Protein AF-T1B6S5-F1 (afdb_monomer_lite)

pLDDT: mean 84.08, std 12.31, range [46.91, 97.19]

Radius of gyration: 23.69 Å; chains: 1; bounding box: 59×29×65 Å

Structure (mmCIF, N/CA/C/O backbone):
data_AF-T1B6S5-F1
#
_entry.id   AF-T1B6S5-F1
#
loop_
_atom_site.group_PDB
_atom_site.id
_atom_site.type_symbol
_atom_site.label_atom_id
_atom_site.label_alt_id
_atom_site.label_comp_id
_atom_site.label_asym_id
_atom_site.label_entity_id
_atom_site.label_seq_id
_atom_site.pdbx_PDB_ins_code
_atom_site.Cartn_x
_atom_site.Cartn_y
_atom_site.Cartn_z
_atom_site.occupancy
_atom_site.B_iso_or_equiv
_atom_site.auth_seq_id
_atom_site.auth_comp_id
_atom_site.auth_asym_id
_atom_site.auth_atom_id
_atom_site.pdbx_PDB_model_num
ATOM 1 N N . ASN A 1 1 ? 8.139 -6.412 -7.411 1.00 84.44 1 ASN A N 1
ATOM 2 C CA . ASN A 1 1 ? 6.825 -6.645 -6.770 1.00 84.44 1 ASN A CA 1
ATOM 3 C C . ASN A 1 1 ? 5.761 -6.895 -7.820 1.00 84.44 1 ASN A C 1
ATOM 5 O O . ASN A 1 1 ? 5.939 -6.428 -8.938 1.00 84.44 1 ASN A O 1
ATOM 9 N N . LEU A 1 2 ? 4.711 -7.651 -7.490 1.00 91.62 2 LEU A N 1
ATOM 10 C CA . LEU A 1 2 ? 3.632 -8.044 -8.405 1.00 91.62 2 LEU A CA 1
ATOM 11 C C . LEU A 1 2 ? 2.275 -7.766 -7.756 1.00 91.62 2 LEU A C 1
ATOM 13 O O . LEU A 1 2 ? 2.082 -8.160 -6.611 1.00 91.62 2 LEU A O 1
ATOM 17 N N . VAL A 1 3 ? 1.348 -7.154 -8.488 1.00 95.19 3 VAL A N 1
ATOM 18 C CA . VAL A 1 3 ? -0.031 -6.916 -8.035 1.00 95.19 3 VAL A CA 1
ATOM 19 C C . VAL A 1 3 ? -1.002 -7.081 -9.197 1.00 95.19 3 VAL A C 1
ATOM 21 O O . VAL A 1 3 ? -0.639 -6.836 -10.344 1.00 95.19 3 VAL A O 1
ATOM 24 N N . TYR A 1 4 ? -2.230 -7.508 -8.918 1.00 95.94 4 TYR A N 1
ATOM 25 C CA . TYR A 1 4 ? -3.293 -7.560 -9.915 1.00 95.94 4 TYR A CA 1
ATOM 26 C C . TYR A 1 4 ? -4.144 -6.287 -9.853 1.00 95.94 4 TYR A C 1
ATOM 28 O O . TYR A 1 4 ? -4.809 -6.042 -8.847 1.00 95.94 4 TYR A O 1
ATOM 36 N N . ASP A 1 5 ? -4.138 -5.496 -10.927 1.00 95.06 5 ASP A N 1
ATOM 37 C CA . ASP A 1 5 ? -5.064 -4.377 -11.089 1.00 95.06 5 ASP A CA 1
ATOM 38 C C . ASP A 1 5 ? -6.421 -4.935 -11.522 1.00 95.06 5 ASP A C 1
ATOM 40 O O . ASP A 1 5 ? -6.630 -5.328 -12.673 1.00 95.06 5 ASP A O 1
ATOM 44 N N . THR A 1 6 ? -7.348 -5.017 -10.572 1.00 92.06 6 THR A N 1
ATOM 45 C CA . THR A 1 6 ? -8.664 -5.621 -10.821 1.00 92.06 6 THR A CA 1
ATOM 46 C C . THR A 1 6 ? -9.553 -4.788 -11.748 1.00 92.06 6 THR A C 1
ATOM 48 O O . THR A 1 6 ? -10.488 -5.341 -12.328 1.00 92.06 6 THR A O 1
ATOM 51 N N . TYR A 1 7 ? -9.293 -3.485 -11.896 1.00 94.31 7 TYR A N 1
ATOM 52 C CA . TYR A 1 7 ? -10.096 -2.607 -12.748 1.00 94.31 7 TYR A CA 1
ATOM 53 C C . TYR A 1 7 ? -9.631 -2.654 -14.198 1.00 94.31 7 TYR A C 1
ATOM 55 O O . TYR A 1 7 ? -10.465 -2.765 -15.096 1.00 94.31 7 TYR A O 1
ATOM 63 N N . ASP A 1 8 ? -8.318 -2.613 -14.419 1.00 94.31 8 ASP A N 1
ATOM 64 C CA . ASP A 1 8 ? -7.753 -2.660 -15.766 1.00 94.31 8 ASP A CA 1
ATOM 65 C C . ASP A 1 8 ? -7.543 -4.102 -16.276 1.00 94.31 8 ASP A C 1
ATOM 67 O O . ASP A 1 8 ? -7.450 -4.337 -17.483 1.00 94.31 8 ASP A O 1
ATOM 71 N N . GLY A 1 9 ? -7.522 -5.091 -15.377 1.00 94.19 9 GLY A N 1
ATOM 72 C CA . GLY A 1 9 ? -7.529 -6.513 -15.721 1.00 94.19 9 GLY A CA 1
ATOM 73 C C . GLY A 1 9 ? -6.162 -7.106 -16.065 1.00 94.19 9 GLY A C 1
ATOM 74 O O . GLY A 1 9 ? -6.108 -8.134 -16.743 1.00 94.19 9 GLY A O 1
ATOM 75 N N . TYR A 1 10 ? -5.068 -6.514 -15.585 1.00 95.88 10 TYR A N 1
ATOM 76 C CA . TYR A 1 10 ? -3.703 -7.002 -15.802 1.00 95.88 10 TYR A CA 1
ATOM 77 C C . TYR A 1 10 ? -2.927 -7.175 -14.494 1.00 95.88 10 TYR A C 1
ATOM 79 O O . TYR A 1 10 ? -3.274 -6.623 -13.451 1.00 95.88 10 TYR A O 1
ATOM 87 N N . ILE A 1 11 ? -1.839 -7.946 -14.548 1.00 96.44 11 ILE A N 1
ATOM 88 C CA . ILE A 1 11 ? -0.864 -7.997 -13.453 1.00 96.44 11 ILE A CA 1
ATOM 89 C C . ILE A 1 11 ? 0.220 -6.961 -13.736 1.00 96.44 11 ILE A C 1
ATOM 91 O O . ILE A 1 11 ? 0.855 -6.999 -14.790 1.00 96.44 11 ILE A O 1
ATOM 95 N N . LEU A 1 12 ? 0.450 -6.058 -12.791 1.00 95.94 12 LEU A N 1
ATOM 96 C CA . LEU A 1 12 ? 1.546 -5.106 -12.833 1.00 95.94 12 LEU A CA 1
ATOM 97 C C . LEU A 1 12 ? 2.755 -5.689 -12.102 1.00 95.94 12 LEU A C 1
ATOM 99 O O . LEU A 1 12 ? 2.651 -6.150 -10.964 1.00 95.94 12 LEU A O 1
ATOM 103 N N . LEU A 1 13 ? 3.913 -5.640 -12.750 1.00 93.75 13 LEU A N 1
ATOM 104 C CA . LEU A 1 13 ? 5.210 -5.877 -12.138 1.00 93.75 13 LEU A CA 1
ATOM 105 C C . LEU A 1 13 ? 5.997 -4.576 -12.141 1.00 93.75 13 LEU A C 1
ATOM 107 O O . LEU A 1 13 ? 6.179 -3.956 -13.188 1.00 93.75 13 LEU A O 1
ATOM 111 N N . PHE A 1 14 ? 6.530 -4.215 -10.982 1.00 91.44 14 PHE A N 1
ATOM 112 C CA . PHE A 1 14 ? 7.512 -3.149 -10.875 1.00 91.44 14 PHE A CA 1
ATOM 113 C C . PHE A 1 14 ? 8.841 -3.682 -10.347 1.00 91.44 14 PHE A C 1
ATOM 115 O O . PHE A 1 14 ? 8.889 -4.513 -9.426 1.00 91.44 14 PHE A O 1
ATOM 122 N N . GLY A 1 15 ? 9.919 -3.192 -10.950 1.00 86.44 15 GLY A N 1
ATOM 123 C CA . GLY A 1 15 ? 11.281 -3.495 -10.562 1.00 86.44 15 GLY A CA 1
ATOM 124 C C . GLY A 1 15 ? 11.808 -4.801 -11.152 1.00 86.44 15 GLY A C 1
ATOM 125 O O . GLY A 1 15 ? 11.462 -5.221 -12.256 1.00 86.44 15 GLY A O 1
ATOM 126 N N . GLY A 1 16 ? 12.674 -5.457 -10.384 1.00 78.38 16 GLY A N 1
ATOM 127 C CA . GLY A 1 16 ? 13.324 -6.704 -10.769 1.00 78.38 16 GLY A CA 1
ATOM 128 C C . GLY A 1 16 ? 14.833 -6.560 -10.918 1.00 78.38 16 GLY A C 1
ATOM 129 O O . GLY A 1 16 ? 15.398 -5.463 -10.944 1.00 78.38 16 GLY A O 1
ATOM 130 N N . ARG A 1 17 ? 15.502 -7.711 -10.974 1.00 73.94 17 ARG A N 1
ATOM 131 C CA . ARG A 1 17 ? 16.957 -7.797 -10.996 1.00 73.94 17 ARG A CA 1
ATOM 132 C C . ARG A 1 17 ? 17.418 -8.885 -11.953 1.00 73.94 17 ARG A C 1
ATOM 134 O O . ARG A 1 17 ? 16.976 -10.026 -11.873 1.00 73.94 17 ARG A O 1
ATOM 141 N N . THR A 1 18 ? 18.347 -8.523 -12.827 1.00 72.12 18 THR A N 1
ATOM 142 C CA . THR A 1 18 ? 19.181 -9.472 -13.577 1.00 72.12 18 THR A CA 1
ATOM 143 C C . THR A 1 18 ? 20.523 -9.659 -12.851 1.00 72.12 18 THR A C 1
ATOM 145 O O . THR A 1 18 ? 20.687 -9.202 -11.722 1.00 72.12 18 THR A O 1
ATOM 148 N N . ASN A 1 19 ? 21.534 -10.283 -13.468 1.00 73.81 19 ASN A N 1
ATOM 149 C CA . ASN A 1 19 ? 22.909 -10.356 -12.927 1.00 73.81 19 ASN A CA 1
ATOM 150 C C . ASN A 1 19 ? 23.633 -8.980 -12.861 1.00 73.81 19 ASN A C 1
ATOM 152 O O . ASN A 1 19 ? 24.824 -8.883 -13.136 1.00 73.81 19 ASN A O 1
ATOM 156 N N . GLY A 1 20 ? 22.920 -7.902 -12.535 1.00 72.75 20 GLY A N 1
ATOM 157 C CA . GLY A 1 20 ? 23.38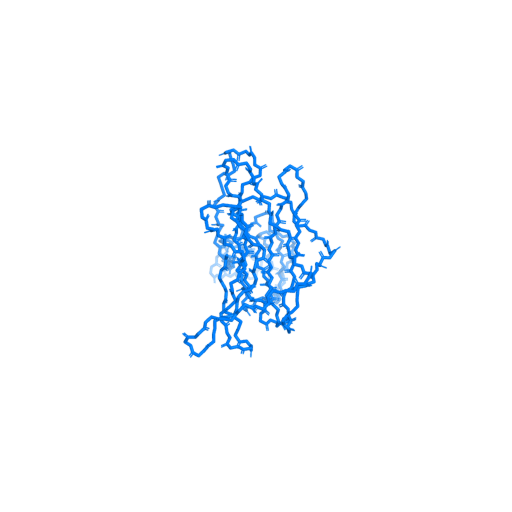0 -6.520 -12.536 1.00 72.75 20 GLY A CA 1
ATOM 158 C C . GLY A 1 20 ? 22.536 -5.637 -11.604 1.00 72.75 20 GLY A C 1
ATOM 159 O O . GLY A 1 20 ? 22.002 -6.149 -10.611 1.00 72.75 20 GLY A O 1
ATOM 160 N N . PRO A 1 21 ? 22.452 -4.319 -11.875 1.00 75.50 21 PRO A N 1
ATOM 161 C CA . PRO A 1 21 ? 21.678 -3.393 -11.057 1.00 75.50 21 PRO A CA 1
ATOM 162 C C . PRO A 1 21 ? 20.182 -3.708 -11.131 1.00 75.50 21 PRO A C 1
ATOM 164 O O . PRO A 1 21 ? 19.711 -4.349 -12.074 1.00 75.50 21 PRO A O 1
ATOM 167 N N . TYR A 1 22 ? 19.437 -3.238 -10.134 1.00 76.88 22 TYR A N 1
ATOM 168 C CA . TYR A 1 22 ? 17.984 -3.263 -10.201 1.00 76.88 22 TYR A CA 1
ATOM 169 C C . TYR A 1 22 ? 17.485 -2.352 -11.319 1.00 76.88 22 TYR A C 1
ATOM 171 O O . TYR A 1 22 ? 18.076 -1.308 -11.602 1.00 76.88 22 TYR A O 1
ATOM 179 N N . LEU A 1 23 ? 16.404 -2.780 -11.961 1.00 83.38 23 LEU A N 1
ATOM 180 C CA . LEU A 1 23 ? 15.871 -2.135 -13.151 1.00 83.38 23 LEU A CA 1
ATOM 181 C C . LEU A 1 23 ? 14.539 -1.470 -12.805 1.00 83.38 23 LEU A C 1
ATOM 183 O O . LEU A 1 23 ? 13.636 -2.196 -12.394 1.00 83.38 23 LEU A O 1
ATOM 187 N N . PRO A 1 24 ? 14.379 -0.144 -12.984 1.00 87.62 24 PRO A N 1
ATOM 188 C CA . PRO A 1 24 ? 13.130 0.583 -12.729 1.00 87.62 24 PRO A CA 1
ATOM 189 C C . PRO A 1 24 ? 12.117 0.337 -13.851 1.00 87.62 24 PRO A C 1
ATOM 191 O O . PRO A 1 24 ? 11.572 1.264 -14.443 1.00 87.62 24 PRO A O 1
ATOM 194 N N . TYR A 1 25 ? 11.930 -0.930 -14.219 1.00 91.12 25 TYR A N 1
ATOM 195 C CA . TYR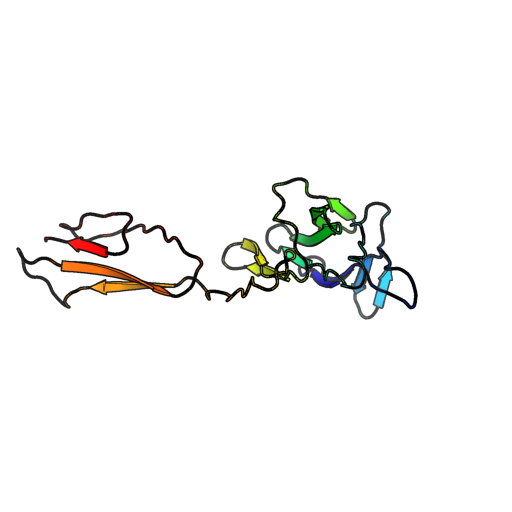 A 1 25 ? 11.026 -1.310 -15.284 1.00 91.12 25 TYR A CA 1
ATOM 196 C C . TYR A 1 25 ? 9.650 -1.619 -14.733 1.00 91.12 25 TYR A C 1
ATOM 198 O O . TYR A 1 25 ? 9.497 -2.307 -13.725 1.00 91.12 25 TYR A O 1
ATOM 206 N N . THR A 1 26 ? 8.656 -1.120 -15.455 1.00 94.00 26 THR A N 1
ATOM 207 C CA . THR A 1 26 ? 7.257 -1.456 -15.240 1.00 94.00 26 THR A CA 1
ATOM 208 C C . THR A 1 26 ? 6.828 -2.390 -16.354 1.00 94.00 26 THR A C 1
ATOM 210 O O . THR A 1 26 ? 7.030 -2.096 -17.536 1.00 94.00 26 THR A O 1
ATOM 213 N N . TRP A 1 27 ? 6.264 -3.528 -15.978 1.00 94.88 27 TRP A N 1
ATOM 214 C CA . TRP A 1 27 ? 5.768 -4.522 -16.908 1.00 94.88 27 TRP A CA 1
ATOM 215 C C . TRP A 1 27 ? 4.304 -4.821 -16.628 1.00 94.88 27 TRP A C 1
ATOM 217 O O . TRP A 1 27 ? 3.904 -4.989 -15.481 1.00 94.88 27 TRP A O 1
ATOM 227 N N . GLU A 1 28 ? 3.532 -4.941 -17.694 1.00 96.06 28 GLU A N 1
ATOM 228 C CA . GLU A 1 28 ? 2.157 -5.415 -17.670 1.00 96.06 28 GLU A CA 1
ATOM 229 C C . GLU A 1 28 ? 2.127 -6.859 -18.165 1.00 96.06 28 GLU A C 1
ATOM 231 O O . GLU A 1 28 ? 2.683 -7.163 -19.223 1.00 96.06 28 GLU A O 1
ATOM 236 N N . TYR A 1 29 ? 1.474 -7.750 -17.425 1.00 97.19 29 TYR A N 1
ATOM 237 C CA . TYR A 1 29 ? 1.108 -9.068 -17.922 1.00 97.19 29 TYR A CA 1
ATOM 238 C C . TYR A 1 29 ? -0.375 -9.124 -18.234 1.00 97.19 29 TYR A C 1
ATOM 240 O O . TYR A 1 29 ? -1.220 -9.006 -17.342 1.00 97.19 29 TYR A O 1
ATOM 248 N N . ASN A 1 30 ? -0.671 -9.368 -19.503 1.00 95.19 30 ASN A N 1
ATOM 249 C CA . ASN A 1 30 ? -2.026 -9.429 -20.011 1.00 95.19 30 ASN A CA 1
ATOM 250 C C . ASN A 1 30 ? -2.123 -10.490 -21.112 1.00 95.19 30 ASN A C 1
ATOM 252 O O . ASN A 1 30 ? -1.220 -10.643 -21.937 1.00 95.19 30 ASN A O 1
ATOM 256 N N . ALA A 1 31 ? -3.211 -11.261 -21.092 1.00 94.06 31 ALA A N 1
ATOM 257 C CA . ALA A 1 31 ? -3.530 -12.282 -22.090 1.00 94.06 31 ALA A CA 1
ATOM 258 C C . ALA A 1 31 ? -2.392 -13.281 -22.403 1.00 94.06 31 ALA A C 1
ATOM 260 O O . ALA A 1 31 ? -2.271 -13.757 -23.531 1.00 94.06 31 ALA A O 1
ATOM 261 N N . GLY A 1 32 ? -1.557 -13.623 -21.416 1.00 94.56 32 GLY A N 1
ATOM 262 C CA . GLY A 1 32 ? -0.463 -14.583 -21.595 1.00 94.56 32 GLY A CA 1
ATOM 263 C C . GLY A 1 32 ? 0.904 -13.969 -21.909 1.00 94.56 32 GLY A C 1
ATOM 264 O O . GLY A 1 32 ? 1.889 -14.707 -21.957 1.00 94.56 32 GLY A O 1
ATOM 265 N N . TYR A 1 33 ? 0.990 -12.650 -22.090 1.00 97.00 33 TYR A N 1
ATOM 266 C CA . TYR A 1 33 ? 2.195 -11.962 -22.553 1.00 97.00 33 TYR A CA 1
ATOM 267 C C . TYR A 1 33 ? 2.628 -10.851 -21.599 1.00 97.00 33 TYR A C 1
ATOM 269 O O . TYR A 1 33 ? 1.800 -10.217 -20.953 1.00 97.00 33 TYR A O 1
ATOM 277 N N . TRP A 1 34 ? 3.940 -10.612 -21.543 1.00 96.06 34 TRP A N 1
ATOM 278 C CA . TRP A 1 34 ? 4.545 -9.495 -20.819 1.00 96.06 34 TRP A CA 1
ATOM 279 C C . TRP A 1 34 ? 4.847 -8.337 -21.772 1.00 96.06 34 TRP A C 1
ATOM 281 O O . TRP A 1 34 ? 5.510 -8.529 -22.794 1.00 96.06 34 TRP A O 1
ATOM 291 N N . TYR A 1 35 ? 4.428 -7.134 -21.396 1.00 95.25 35 TYR A N 1
ATOM 292 C CA . TYR A 1 35 ? 4.661 -5.887 -22.115 1.00 95.25 35 TYR A CA 1
ATOM 293 C C . TYR A 1 35 ? 5.452 -4.929 -21.230 1.00 95.25 35 TYR A C 1
ATOM 295 O O . TYR A 1 35 ? 5.077 -4.685 -20.087 1.00 95.25 35 TYR A O 1
ATOM 303 N N . ASN A 1 36 ? 6.556 -4.382 -21.740 1.00 94.00 36 ASN A N 1
ATOM 304 C CA . ASN A 1 36 ? 7.285 -3.338 -21.028 1.00 94.00 36 ASN A CA 1
ATOM 305 C C . ASN A 1 36 ? 6.581 -2.000 -21.264 1.00 94.00 36 ASN A C 1
ATOM 307 O O . ASN A 1 36 ? 6.508 -1.538 -22.403 1.00 94.00 36 ASN A O 1
ATOM 311 N N . ILE A 1 37 ? 6.093 -1.396 -20.188 1.00 94.81 37 ILE A N 1
ATOM 312 C CA . ILE A 1 37 ? 5.342 -0.137 -20.196 1.00 94.81 37 ILE A CA 1
ATOM 313 C C . ILE A 1 37 ? 6.053 0.949 -19.380 1.00 94.81 37 ILE A C 1
ATOM 315 O O . ILE A 1 37 ? 5.430 1.861 -18.848 1.00 94.81 37 ILE A O 1
ATOM 319 N N . SER A 1 38 ? 7.375 0.837 -19.243 1.00 93.06 38 SER A N 1
ATOM 320 C CA . SER A 1 38 ? 8.174 1.776 -18.455 1.00 93.06 38 SER A CA 1
ATOM 321 C C . SER A 1 38 ? 8.048 3.206 -18.991 1.00 93.06 38 SER A C 1
ATOM 323 O O . SER A 1 38 ? 8.255 3.454 -20.180 1.00 93.06 38 SER A O 1
ATOM 325 N N . SER A 1 39 ? 7.776 4.155 -18.097 1.00 88.06 39 SER A N 1
ATOM 326 C CA . SER A 1 39 ? 7.763 5.593 -18.376 1.00 88.06 39 SER A CA 1
ATOM 327 C C . SER A 1 39 ? 9.028 6.288 -17.862 1.00 88.06 39 SER A C 1
ATOM 329 O O . SER A 1 39 ? 9.777 5.742 -17.056 1.00 88.06 39 SER A O 1
ATOM 331 N N . SER A 1 40 ? 9.270 7.528 -18.307 1.00 85.38 40 SER A N 1
ATOM 332 C CA . SER A 1 40 ? 10.372 8.356 -17.784 1.00 85.38 40 SER A CA 1
ATOM 333 C C . SER A 1 40 ? 10.174 8.753 -16.319 1.00 85.38 40 SER A C 1
ATOM 335 O O . SER A 1 40 ? 11.145 8.971 -15.602 1.00 85.38 40 SER A O 1
ATOM 337 N N . THR A 1 41 ? 8.918 8.861 -15.888 1.00 89.94 41 THR A N 1
ATOM 338 C CA . THR A 1 41 ? 8.541 9.046 -14.487 1.00 89.94 41 THR A CA 1
ATOM 339 C C . THR A 1 41 ? 8.357 7.666 -13.881 1.00 89.94 41 THR A C 1
ATOM 341 O O . THR A 1 41 ? 7.495 6.917 -14.332 1.00 89.94 41 THR A O 1
ATOM 344 N N . THR A 1 42 ? 9.185 7.304 -12.913 1.00 89.56 42 THR A N 1
ATOM 345 C CA . THR A 1 42 ? 9.181 5.980 -12.287 1.00 89.56 42 THR A CA 1
ATOM 346 C C . THR A 1 42 ? 9.559 6.127 -10.821 1.00 89.56 42 THR A C 1
ATOM 348 O O . THR A 1 42 ? 10.373 7.008 -10.514 1.00 89.56 42 THR A O 1
ATOM 351 N N . PRO A 1 43 ? 9.045 5.255 -9.935 1.00 88.56 43 PRO A N 1
ATOM 352 C CA . PRO A 1 43 ? 9.592 5.128 -8.609 1.00 88.56 43 PRO A CA 1
ATOM 353 C C . PRO A 1 43 ? 11.097 4.869 -8.711 1.00 88.56 43 PRO A C 1
ATOM 355 O O . PRO A 1 43 ? 11.554 4.140 -9.607 1.00 88.56 43 PRO A O 1
ATOM 358 N N . PRO A 1 44 ? 11.893 5.500 -7.850 1.00 82.25 44 PRO A N 1
ATOM 359 C CA . PRO A 1 44 ? 13.302 5.183 -7.745 1.00 82.25 44 PRO A CA 1
ATOM 360 C C . PRO A 1 44 ? 13.471 3.742 -7.253 1.00 82.25 44 PRO A C 1
ATOM 362 O O . PRO A 1 44 ? 12.678 3.265 -6.449 1.00 82.25 44 PRO A O 1
ATOM 365 N N . ILE A 1 45 ? 14.524 3.057 -7.711 1.00 75.44 45 ILE A N 1
ATOM 366 C CA . ILE A 1 45 ? 14.936 1.801 -7.080 1.00 75.44 45 ILE A CA 1
ATOM 367 C C . ILE A 1 45 ? 16.170 2.043 -6.239 1.00 75.44 45 ILE A C 1
ATOM 369 O O . ILE A 1 45 ? 17.221 2.454 -6.747 1.00 75.44 45 ILE A O 1
ATOM 373 N N . TYR A 1 46 ? 16.051 1.725 -4.956 1.00 70.88 46 TYR A N 1
ATOM 374 C CA . TYR A 1 46 ? 17.131 1.877 -4.005 1.00 70.88 46 TYR A CA 1
ATOM 375 C C . TYR A 1 46 ? 17.752 0.531 -3.641 1.00 70.88 46 TYR A C 1
ATOM 377 O O . TYR A 1 46 ? 17.095 -0.445 -3.297 1.00 70.88 46 TYR A O 1
ATOM 385 N N . ASN A 1 47 ? 19.082 0.491 -3.699 1.00 58.88 47 ASN A N 1
ATOM 386 C CA . ASN A 1 47 ? 19.855 -0.572 -3.078 1.00 58.88 47 ASN A CA 1
ATOM 387 C C . ASN A 1 47 ? 20.056 -0.209 -1.610 1.00 58.88 47 ASN A C 1
ATOM 389 O O . ASN A 1 47 ? 20.881 0.654 -1.307 1.00 58.88 47 ASN A O 1
ATOM 393 N N . CYS A 1 48 ? 19.386 -0.897 -0.692 1.00 53.34 48 CYS A N 1
ATOM 394 C CA . CYS A 1 48 ? 19.659 -0.777 0.741 1.00 53.34 48 CYS A CA 1
ATOM 395 C C . CYS A 1 48 ? 20.956 -1.508 1.165 1.00 53.34 48 CYS A C 1
ATOM 397 O O . CYS A 1 48 ? 21.022 -2.217 2.170 1.00 53.34 48 CYS A O 1
ATOM 399 N N . GLY A 1 49 ? 22.027 -1.357 0.378 1.00 55.34 49 GLY A N 1
ATOM 400 C CA . GLY A 1 49 ? 23.288 -2.070 0.578 1.00 55.34 49 GLY A CA 1
ATOM 401 C C . GLY A 1 49 ? 23.150 -3.587 0.383 1.00 55.34 49 GLY A C 1
ATOM 402 O O . GLY A 1 49 ? 22.615 -4.043 -0.624 1.00 55.34 49 GLY A O 1
ATOM 403 N N . SER A 1 50 ? 23.673 -4.379 1.331 1.00 50.28 50 SER A N 1
ATOM 404 C CA . SER A 1 50 ? 23.593 -5.856 1.322 1.00 50.28 50 SER A CA 1
ATOM 405 C C . SER A 1 50 ? 22.211 -6.397 1.711 1.00 50.28 50 SER A C 1
ATOM 407 O O . SER A 1 50 ? 21.985 -7.606 1.628 1.00 50.28 50 SER A O 1
ATOM 409 N N . ILE A 1 51 ? 21.310 -5.530 2.169 1.00 50.84 51 ILE A N 1
ATOM 410 C CA . ILE A 1 51 ? 19.938 -5.872 2.520 1.00 50.84 51 ILE A CA 1
ATOM 411 C C . ILE A 1 51 ? 19.062 -5.298 1.412 1.00 50.84 51 ILE A C 1
ATOM 413 O O . ILE A 1 51 ? 19.204 -4.146 1.024 1.00 50.84 51 ILE A O 1
ATOM 417 N N . ILE A 1 52 ? 18.198 -6.123 0.839 1.00 55.22 52 ILE A N 1
ATOM 418 C CA . ILE A 1 52 ? 17.218 -5.666 -0.142 1.00 55.22 52 ILE A CA 1
ATOM 419 C C . ILE A 1 52 ? 16.053 -5.134 0.681 1.00 55.22 52 ILE A C 1
ATOM 421 O O . ILE A 1 52 ? 15.420 -5.930 1.369 1.00 55.22 52 ILE A O 1
ATOM 425 N N . CYS A 1 53 ? 15.782 -3.830 0.652 1.00 63.44 53 CYS A N 1
ATOM 426 C CA . CYS A 1 53 ? 14.484 -3.348 1.106 1.00 63.44 53 CYS A CA 1
ATOM 427 C C . CYS A 1 53 ? 13.453 -3.929 0.143 1.00 63.44 53 CYS A C 1
ATOM 429 O O . CYS A 1 53 ? 13.463 -3.583 -1.035 1.00 63.44 53 CYS A O 1
ATOM 431 N N . GLN A 1 54 ? 12.673 -4.913 0.588 1.00 63.94 54 GLN A N 1
ATOM 432 C CA . GLN A 1 54 ? 11.541 -5.357 -0.212 1.00 63.94 54 GLN A CA 1
ATOM 433 C C . GLN A 1 54 ? 10.441 -4.330 -0.046 1.00 63.94 54 GLN A C 1
ATOM 435 O O . GLN A 1 54 ? 10.011 -4.083 1.075 1.00 63.94 54 GLN A O 1
ATOM 440 N N . GLU A 1 55 ? 10.070 -3.752 -1.175 1.00 78.88 55 GLU A N 1
ATOM 441 C CA . GLU A 1 55 ? 9.080 -2.694 -1.302 1.00 78.88 55 GLU A CA 1
ATOM 442 C C . GLU A 1 55 ? 7.667 -3.288 -1.342 1.00 78.88 55 GLU A C 1
ATOM 444 O O . GLU A 1 55 ? 7.446 -4.325 -1.978 1.00 78.88 55 GLU A O 1
ATOM 449 N N . GLY A 1 56 ? 6.706 -2.657 -0.675 1.00 85.69 56 GLY A N 1
ATOM 450 C CA . GLY A 1 56 ? 5.303 -3.072 -0.713 1.00 85.69 56 GLY A CA 1
ATOM 451 C C . GLY A 1 56 ? 4.586 -2.588 -1.978 1.00 85.69 56 GLY A C 1
ATOM 452 O O . GLY A 1 56 ? 4.771 -1.452 -2.404 1.00 85.69 56 GLY A O 1
ATOM 453 N N . MET A 1 57 ? 3.732 -3.426 -2.578 1.00 91.69 57 MET A N 1
ATOM 454 C CA . MET A 1 57 ? 2.826 -3.004 -3.657 1.00 91.69 57 MET A CA 1
ATOM 455 C C . MET A 1 57 ? 1.457 -3.661 -3.496 1.00 91.69 57 MET A C 1
ATOM 457 O O . MET A 1 57 ? 1.403 -4.882 -3.359 1.00 91.69 57 MET A O 1
ATOM 461 N N . ASP A 1 58 ? 0.378 -2.880 -3.558 1.00 94.94 58 ASP A N 1
ATOM 462 C CA . ASP A 1 58 ? -0.986 -3.417 -3.591 1.00 94.94 58 ASP A CA 1
ATOM 463 C C . ASP A 1 58 ? -1.974 -2.503 -4.341 1.00 94.94 58 ASP A C 1
ATOM 465 O O . ASP A 1 58 ? -1.660 -1.360 -4.670 1.00 94.94 58 ASP A O 1
ATOM 469 N N . TYR A 1 59 ? -3.159 -3.021 -4.664 1.00 96.25 59 TYR A N 1
ATOM 470 C CA . TYR A 1 59 ? -4.177 -2.333 -5.450 1.00 96.25 59 TYR A CA 1
ATOM 471 C C . TYR A 1 59 ? -5.255 -1.701 -4.563 1.00 96.25 59 TYR A C 1
ATOM 473 O O . TYR A 1 59 ? -6.025 -2.402 -3.908 1.00 96.25 59 TYR A O 1
ATOM 481 N N . ASP A 1 60 ? -5.368 -0.374 -4.601 1.00 95.44 60 ASP A N 1
ATOM 482 C CA . ASP A 1 60 ? -6.475 0.352 -3.986 1.00 95.44 60 ASP A CA 1
ATOM 483 C C . ASP A 1 60 ? -7.703 0.316 -4.907 1.00 95.44 60 ASP A C 1
ATOM 485 O O . ASP A 1 60 ? -7.797 1.044 -5.903 1.00 95.44 60 ASP A O 1
ATOM 489 N N . ALA A 1 61 ? -8.682 -0.522 -4.557 1.00 91.94 61 ALA A N 1
ATOM 490 C CA . ALA A 1 61 ? -9.899 -0.673 -5.351 1.00 91.94 61 ALA A CA 1
ATOM 491 C C . ALA A 1 61 ? -10.875 0.508 -5.238 1.00 91.94 61 ALA A C 1
ATOM 493 O O . ALA A 1 61 ? -11.731 0.677 -6.113 1.00 91.94 61 ALA A O 1
ATOM 494 N N . LYS A 1 62 ? -10.759 1.339 -4.197 1.00 90.19 62 LYS A N 1
ATOM 495 C CA . LYS A 1 62 ? -11.601 2.529 -4.025 1.00 90.19 62 LYS A CA 1
ATOM 496 C C . LYS A 1 62 ? -11.168 3.609 -5.006 1.00 90.19 62 LYS A C 1
ATOM 498 O O . LYS A 1 62 ? -12.001 4.141 -5.742 1.00 90.19 62 LYS A O 1
ATOM 503 N N . ASP A 1 63 ? -9.867 3.882 -5.044 1.00 89.44 63 ASP A N 1
ATOM 504 C CA . ASP A 1 63 ? -9.297 4.954 -5.863 1.00 89.44 63 ASP A CA 1
ATOM 505 C C . ASP A 1 63 ? -8.829 4.475 -7.248 1.00 89.44 63 ASP A C 1
ATOM 507 O O . ASP A 1 63 ? -8.525 5.289 -8.134 1.00 89.44 63 ASP A O 1
ATOM 511 N N . LYS A 1 64 ? -8.885 3.157 -7.482 1.00 94.62 64 LYS A N 1
ATOM 512 C CA . LYS A 1 64 ? -8.517 2.472 -8.728 1.00 94.62 64 LYS A CA 1
ATOM 513 C C . LYS A 1 64 ? -7.097 2.818 -9.137 1.00 94.62 64 LYS A C 1
ATOM 515 O O . LYS A 1 64 ? -6.868 3.464 -10.165 1.00 94.62 64 LYS A O 1
ATOM 520 N N . VAL A 1 65 ? -6.176 2.491 -8.247 1.00 95.38 65 VAL A N 1
ATOM 521 C CA . VAL A 1 65 ? -4.771 2.857 -8.353 1.00 95.38 65 VAL A CA 1
ATOM 522 C C . VAL A 1 65 ? -3.930 1.791 -7.671 1.00 95.38 65 VAL A C 1
ATOM 524 O O . VAL A 1 65 ? -4.305 1.273 -6.624 1.00 95.38 65 VAL A O 1
ATOM 527 N N . VAL A 1 66 ? -2.788 1.457 -8.257 1.00 95.81 66 VAL A N 1
ATOM 528 C CA . VAL A 1 66 ? -1.785 0.655 -7.557 1.00 95.81 66 VAL A CA 1
ATOM 529 C C . VAL A 1 66 ? -0.963 1.581 -6.671 1.00 95.81 66 VAL A C 1
ATOM 531 O O . VAL A 1 66 ? -0.440 2.590 -7.144 1.00 95.81 66 VAL A O 1
ATOM 534 N N . VAL A 1 67 ? -0.840 1.220 -5.401 1.00 93.69 67 VAL A N 1
ATOM 535 C CA . VAL A 1 67 ? 0.001 1.893 -4.414 1.00 93.69 67 VAL A CA 1
ATOM 536 C C . VAL A 1 67 ? 1.306 1.117 -4.284 1.00 93.69 67 VAL A C 1
ATOM 538 O O . VAL A 1 67 ? 1.307 -0.109 -4.172 1.00 93.69 67 VAL A O 1
ATOM 541 N N . TYR A 1 68 ? 2.417 1.840 -4.314 1.00 91.44 68 TYR A N 1
ATOM 542 C CA . TYR A 1 68 ? 3.766 1.321 -4.172 1.00 91.44 68 TYR A CA 1
ATOM 543 C C . TYR A 1 68 ? 4.518 2.150 -3.140 1.00 91.44 68 TYR A C 1
ATOM 545 O O . TYR A 1 68 ? 4.609 3.366 -3.288 1.00 91.44 68 TYR A O 1
ATOM 553 N N . GLU A 1 69 ? 5.071 1.503 -2.124 1.00 88.38 69 GLU A N 1
ATOM 554 C CA . GLU A 1 69 ? 5.913 2.163 -1.126 1.00 88.38 69 GLU A CA 1
ATOM 555 C C . GLU A 1 69 ? 7.380 1.859 -1.413 1.00 88.38 69 GLU A C 1
ATOM 557 O O . GLU A 1 69 ? 7.737 0.737 -1.775 1.00 88.38 69 GLU A O 1
ATOM 562 N N . THR A 1 70 ? 8.234 2.871 -1.296 1.00 82.88 70 THR A N 1
ATOM 563 C CA . THR A 1 70 ? 9.683 2.712 -1.411 1.00 82.88 70 THR A CA 1
ATOM 564 C C . THR A 1 70 ? 10.410 3.681 -0.503 1.00 82.88 70 THR A C 1
ATOM 566 O O . THR A 1 70 ? 10.018 4.834 -0.335 1.00 82.88 70 THR A O 1
ATOM 569 N N . ASN A 1 71 ? 11.553 3.249 0.015 1.00 76.75 71 ASN A N 1
ATOM 570 C CA . ASN A 1 71 ? 12.386 4.063 0.879 1.00 76.75 71 ASN A CA 1
ATOM 571 C C . ASN A 1 71 ? 13.778 4.271 0.289 1.00 76.75 71 ASN A C 1
ATOM 573 O O . ASN A 1 71 ? 14.342 3.439 -0.419 1.00 76.75 71 ASN A O 1
ATOM 577 N N . THR A 1 72 ? 14.379 5.397 0.656 1.00 64.81 72 THR A N 1
ATOM 578 C CA . THR A 1 72 ? 15.815 5.622 0.473 1.00 64.81 72 THR A CA 1
ATOM 579 C C . THR A 1 72 ? 16.598 4.995 1.625 1.00 64.81 72 THR A C 1
ATOM 581 O O . THR A 1 72 ? 16.220 5.143 2.787 1.00 64.81 72 THR A O 1
ATOM 584 N N . TYR A 1 73 ? 17.752 4.376 1.342 1.00 58.88 73 TYR A N 1
ATOM 585 C CA . TYR A 1 73 ? 18.656 3.907 2.400 1.00 58.88 73 TYR A CA 1
ATOM 586 C C . TYR A 1 73 ? 19.091 5.076 3.297 1.00 58.88 73 TYR A C 1
ATOM 588 O O . TYR A 1 73 ? 19.806 5.976 2.851 1.00 58.88 73 TYR A O 1
ATOM 596 N N . GLY A 1 74 ? 18.653 5.058 4.560 1.00 58.31 74 GLY A N 1
ATOM 597 C CA . GLY A 1 74 ? 18.896 6.139 5.520 1.00 58.31 74 GLY A CA 1
ATOM 598 C C . GLY A 1 74 ? 18.106 7.425 5.247 1.00 58.31 74 GLY A C 1
ATOM 599 O O . GLY A 1 74 ? 18.494 8.478 5.753 1.00 58.31 74 GLY A O 1
ATOM 600 N N . GLY A 1 75 ? 17.042 7.363 4.441 1.00 66.69 75 GLY A N 1
ATOM 601 C CA . GLY A 1 75 ? 16.230 8.522 4.074 1.00 66.69 75 GLY A CA 1
ATOM 602 C C . GLY A 1 75 ? 14.736 8.353 4.362 1.00 66.69 75 GLY A C 1
ATOM 603 O O . GLY A 1 75 ? 14.351 7.781 5.378 1.00 66.69 75 GLY A O 1
ATOM 604 N N . THR A 1 76 ? 13.898 8.955 3.519 1.00 75.31 76 THR A N 1
ATOM 605 C CA . THR A 1 76 ? 12.445 9.096 3.711 1.00 75.31 76 THR A CA 1
ATOM 606 C C . THR A 1 76 ? 11.681 8.033 2.920 1.00 75.31 76 THR A C 1
ATOM 608 O O . THR A 1 76 ? 12.100 7.686 1.811 1.00 75.31 76 THR A O 1
ATOM 611 N N . GLU A 1 77 ? 10.578 7.542 3.491 1.00 80.56 77 GLU A N 1
ATOM 612 C CA . GLU A 1 77 ? 9.576 6.727 2.789 1.00 80.56 77 GLU A CA 1
ATOM 613 C C . GLU A 1 77 ? 8.902 7.564 1.694 1.00 80.56 77 GLU A C 1
ATOM 615 O O . GLU A 1 77 ? 8.742 8.782 1.838 1.00 80.56 77 GLU A O 1
ATOM 620 N N . GLN A 1 78 ? 8.537 6.924 0.592 1.00 85.62 78 GLN A N 1
ATOM 621 C CA . GLN A 1 78 ? 7.865 7.535 -0.542 1.00 85.62 78 GLN A CA 1
ATOM 622 C C . GLN A 1 78 ? 6.738 6.638 -1.032 1.00 85.62 78 GLN A C 1
ATOM 624 O O . GLN A 1 78 ? 6.974 5.513 -1.467 1.00 85.62 78 GLN A O 1
ATOM 629 N N . THR A 1 79 ? 5.551 7.225 -1.113 1.00 88.94 79 THR A N 1
ATOM 630 C CA . THR A 1 79 ? 4.395 6.612 -1.753 1.00 88.94 79 THR A CA 1
ATOM 631 C C . THR A 1 79 ? 4.358 6.980 -3.234 1.00 88.94 79 THR A C 1
ATOM 633 O O . THR A 1 79 ? 4.457 8.149 -3.622 1.00 88.94 79 THR A O 1
ATOM 636 N N . TRP A 1 80 ? 4.182 5.978 -4.083 1.00 91.88 80 TRP A N 1
ATOM 637 C CA . TRP A 1 80 ? 4.003 6.119 -5.519 1.00 91.88 80 TRP A CA 1
ATOM 638 C C . TRP A 1 80 ? 2.699 5.469 -5.961 1.00 91.88 80 TRP A C 1
ATOM 640 O O . TRP A 1 80 ? 2.327 4.387 -5.518 1.00 91.88 80 TRP A O 1
ATOM 650 N N . LEU A 1 81 ? 2.020 6.142 -6.880 1.00 94.25 81 LEU A N 1
ATOM 651 C CA . LEU A 1 81 ? 0.724 5.760 -7.409 1.00 94.25 81 LEU A CA 1
ATOM 652 C C . LEU A 1 81 ? 0.856 5.432 -8.890 1.00 94.25 81 LEU A C 1
ATOM 654 O O . LEU A 1 81 ? 1.359 6.252 -9.662 1.00 94.25 81 LEU A O 1
ATOM 658 N N . PHE A 1 82 ? 0.376 4.263 -9.299 1.00 95.44 82 PHE A N 1
ATOM 659 C CA . PHE A 1 82 ? 0.310 3.879 -10.703 1.00 95.44 82 PHE A CA 1
ATOM 660 C C . PHE A 1 82 ? -1.130 3.810 -11.185 1.00 95.44 82 PHE A C 1
ATOM 662 O O . PHE A 1 82 ? -1.950 3.059 -10.654 1.00 95.44 82 PHE A O 1
ATOM 669 N N . LYS A 1 83 ? -1.428 4.609 -12.211 1.00 94.50 83 LYS A N 1
ATOM 670 C CA . LYS A 1 83 ? -2.753 4.688 -12.824 1.00 94.50 83 LYS A CA 1
ATOM 671 C C . LYS A 1 83 ? -2.629 5.024 -14.299 1.00 94.50 83 LYS A C 1
ATOM 673 O O . LYS A 1 83 ? -1.855 5.908 -14.671 1.00 94.50 83 LYS A O 1
ATOM 678 N N . SER A 1 84 ? -3.404 4.342 -15.141 1.00 91.69 84 SER A N 1
ATOM 679 C CA . SER A 1 84 ? -3.444 4.594 -16.588 1.00 91.69 84 SER A CA 1
ATOM 680 C C . SER A 1 84 ? -2.055 4.570 -17.246 1.00 91.69 84 SER A C 1
ATOM 682 O O . SER A 1 84 ? -1.718 5.447 -18.045 1.00 91.69 84 SER A O 1
ATOM 684 N N . GLY A 1 85 ? -1.212 3.604 -16.873 1.00 91.19 85 GLY A N 1
ATOM 685 C CA . GLY A 1 85 ? 0.125 3.451 -17.454 1.00 91.19 85 GLY A CA 1
ATOM 686 C C . GLY A 1 85 ? 1.183 4.437 -16.946 1.00 91.19 85 GLY A C 1
ATOM 687 O O . GLY A 1 85 ? 2.276 4.475 -17.502 1.00 91.19 85 GLY A O 1
ATOM 688 N N . THR A 1 86 ? 0.880 5.265 -15.940 1.00 93.25 86 THR A N 1
ATOM 689 C CA . THR A 1 86 ? 1.784 6.328 -15.471 1.00 93.25 86 THR A CA 1
ATOM 690 C C . THR A 1 86 ? 1.990 6.267 -13.963 1.00 93.25 86 THR A C 1
ATOM 692 O O . THR A 1 86 ? 1.029 6.171 -13.201 1.00 93.25 86 THR A O 1
ATOM 695 N N . TRP A 1 87 ? 3.248 6.394 -13.536 1.00 95.38 87 TRP A N 1
ATOM 696 C CA . TRP A 1 87 ? 3.614 6.592 -12.136 1.00 95.38 87 TRP A CA 1
ATOM 697 C C . TRP A 1 87 ? 3.572 8.067 -11.740 1.00 95.38 87 TRP A C 1
ATOM 699 O O . TRP A 1 87 ? 4.104 8.925 -12.447 1.00 95.38 87 TRP A O 1
ATOM 709 N N . THR A 1 88 ? 3.003 8.351 -10.572 1.00 94.75 88 THR A N 1
ATOM 710 C CA . THR A 1 88 ? 2.997 9.671 -9.933 1.00 94.75 88 THR A CA 1
ATOM 711 C C . THR A 1 88 ? 3.410 9.518 -8.475 1.00 94.75 88 THR A C 1
ATOM 713 O O . THR A 1 88 ? 2.903 8.635 -7.792 1.00 94.75 88 THR A O 1
ATOM 716 N N . GLN A 1 89 ? 4.319 10.359 -7.987 1.00 91.88 89 GLN A N 1
ATOM 717 C CA . GLN A 1 89 ? 4.667 10.372 -6.568 1.00 91.88 89 GLN A CA 1
ATOM 718 C C . GLN A 1 89 ? 3.560 11.073 -5.775 1.00 91.88 89 GLN A C 1
ATOM 720 O O . GLN A 1 89 ? 3.190 12.199 -6.116 1.00 91.88 89 GLN A O 1
ATOM 725 N N . ASP A 1 90 ? 3.063 10.432 -4.720 1.00 90.19 90 ASP A N 1
ATOM 726 C CA . ASP A 1 90 ? 2.200 11.092 -3.745 1.00 90.19 90 ASP A CA 1
ATOM 727 C C . ASP A 1 90 ? 3.072 11.829 -2.716 1.00 90.19 90 ASP A C 1
ATOM 729 O O . ASP A 1 90 ? 4.007 11.274 -2.139 1.00 90.19 90 ASP A O 1
ATOM 733 N N . THR A 1 91 ? 2.792 13.118 -2.519 1.00 85.75 91 THR A N 1
ATOM 734 C CA . THR A 1 91 ? 3.516 13.997 -1.587 1.00 85.75 91 THR A CA 1
ATOM 735 C C . THR A 1 91 ? 2.742 14.234 -0.289 1.00 85.75 91 THR A C 1
ATOM 737 O O . THR A 1 91 ? 3.003 15.215 0.411 1.00 85.75 91 THR A O 1
ATOM 740 N N . GLY A 1 92 ? 1.740 13.400 -0.005 1.00 81.88 92 GLY A N 1
ATOM 741 C CA . GLY A 1 92 ? 0.985 13.396 1.242 1.00 81.88 92 GLY A CA 1
ATOM 742 C C . GLY A 1 92 ? 1.818 13.032 2.478 1.00 81.88 92 GLY A C 1
ATOM 743 O O . GLY A 1 92 ? 3.050 13.033 2.475 1.00 81.88 92 GLY A O 1
ATOM 744 N N . ALA A 1 93 ? 1.126 12.750 3.584 1.00 73.00 93 ALA A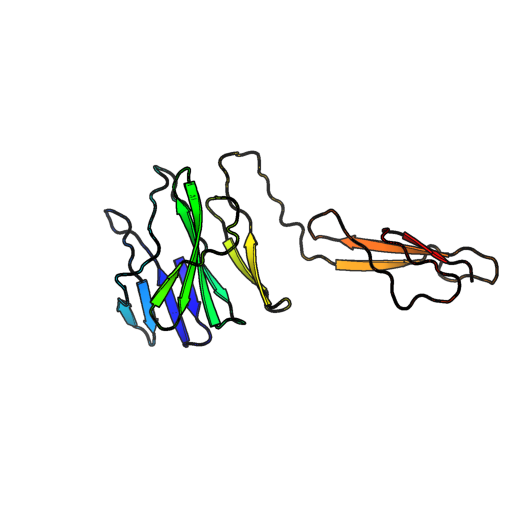 N 1
ATOM 745 C CA . ALA A 1 93 ? 1.777 12.309 4.812 1.00 73.00 93 ALA A CA 1
ATOM 746 C C . ALA A 1 93 ? 2.384 10.913 4.608 1.00 73.00 93 ALA A C 1
ATOM 748 O O . ALA A 1 93 ? 1.655 9.932 4.499 1.00 73.00 93 ALA A O 1
ATOM 749 N N . VAL A 1 94 ? 3.713 10.842 4.573 1.00 72.56 94 VAL A N 1
ATOM 750 C CA . VAL A 1 94 ? 4.454 9.594 4.366 1.00 72.56 94 VAL A CA 1
ATOM 751 C C . VAL A 1 94 ? 4.695 8.851 5.687 1.00 72.56 94 VAL A C 1
ATOM 753 O O . VAL A 1 94 ? 5.031 9.491 6.695 1.00 72.56 94 VAL A O 1
ATOM 756 N N . PRO A 1 95 ? 4.544 7.513 5.714 1.00 70.94 95 PRO A N 1
ATOM 757 C CA . PRO A 1 95 ? 4.898 6.694 6.867 1.00 70.94 95 PRO A CA 1
ATOM 758 C C . PRO A 1 95 ? 6.378 6.820 7.250 1.00 70.94 95 PRO A C 1
ATOM 760 O O . PRO A 1 95 ? 7.220 7.322 6.506 1.00 70.94 95 PRO A O 1
ATOM 763 N N . THR A 1 96 ? 6.730 6.345 8.444 1.00 77.25 96 THR A N 1
ATOM 764 C CA . THR A 1 96 ? 8.144 6.241 8.826 1.00 77.25 96 THR A CA 1
ATOM 765 C C . THR A 1 96 ? 8.850 5.199 7.968 1.00 77.25 96 THR A C 1
ATOM 767 O O . THR A 1 96 ? 8.382 4.057 7.914 1.00 77.25 96 THR A O 1
ATOM 770 N N . ALA A 1 97 ? 10.000 5.604 7.415 1.00 77.12 97 ALA A N 1
ATOM 771 C CA . ALA A 1 97 ? 10.871 4.782 6.585 1.00 77.12 97 ALA A CA 1
ATOM 772 C C . ALA A 1 97 ? 11.148 3.412 7.214 1.00 77.12 97 ALA A C 1
ATOM 774 O O . ALA A 1 97 ? 11.622 3.333 8.354 1.00 77.12 97 ALA A O 1
ATOM 775 N N . ARG A 1 98 ? 10.852 2.343 6.477 1.00 76.88 98 ARG A N 1
ATOM 776 C CA . ARG A 1 98 ? 11.085 0.958 6.907 1.00 76.88 98 ARG A CA 1
ATOM 777 C C . ARG A 1 98 ? 11.228 0.029 5.714 1.00 76.88 98 ARG A C 1
ATOM 779 O O . ARG A 1 98 ? 10.783 0.358 4.632 1.00 76.88 98 ARG A O 1
ATOM 786 N N . CYS A 1 99 ? 11.829 -1.132 5.937 1.00 76.00 99 CYS A N 1
ATOM 787 C CA . CYS A 1 99 ? 12.087 -2.136 4.906 1.00 76.00 99 CYS A CA 1
ATOM 788 C C . CYS A 1 99 ? 11.282 -3.409 5.171 1.00 76.00 99 CYS A C 1
ATOM 790 O O . CYS A 1 99 ? 11.117 -3.755 6.336 1.00 76.00 99 CYS A O 1
ATOM 792 N N . PHE A 1 100 ? 10.929 -4.195 4.150 1.00 76.12 100 PHE A N 1
ATOM 793 C CA . PHE A 1 100 ? 10.162 -5.447 4.331 1.00 76.12 100 PHE A CA 1
ATOM 794 C C . PHE A 1 100 ? 8.748 -5.222 4.881 1.00 76.12 100 PHE A C 1
ATOM 796 O O . PHE A 1 100 ? 8.176 -6.075 5.564 1.00 76.12 100 PHE A O 1
ATOM 803 N N . GLU A 1 101 ? 8.211 -4.039 4.636 1.00 79.94 101 GLU A N 1
ATOM 804 C CA . GLU A 1 101 ? 6.808 -3.723 4.789 1.00 79.94 101 GLU A CA 1
ATOM 805 C C . GLU A 1 101 ? 5.942 -4.587 3.867 1.00 79.94 101 GLU A C 1
ATOM 807 O O . GLU A 1 101 ? 6.399 -5.184 2.889 1.00 79.94 101 GLU A O 1
ATOM 812 N N . SER A 1 102 ? 4.652 -4.614 4.169 1.00 85.56 102 SER A N 1
ATOM 813 C CA . SER A 1 102 ? 3.649 -5.163 3.274 1.00 85.56 102 SER A CA 1
ATOM 814 C C . SER A 1 102 ? 2.483 -4.194 3.175 1.00 85.56 102 SER A C 1
ATOM 816 O O . SER A 1 102 ? 2.105 -3.544 4.155 1.00 85.56 102 SER A O 1
ATOM 818 N N . LEU A 1 103 ? 1.906 -4.139 1.977 1.00 88.06 103 LEU A N 1
ATOM 819 C CA . LEU A 1 103 ? 0.659 -3.444 1.700 1.00 88.06 103 LEU A CA 1
ATOM 820 C C . LEU A 1 103 ? -0.485 -4.456 1.600 1.00 88.06 103 LEU A C 1
ATOM 822 O O . LEU A 1 103 ? -0.266 -5.580 1.144 1.00 88.06 103 LEU A O 1
ATOM 826 N N . ALA A 1 104 ? -1.672 -4.074 2.066 1.00 91.69 104 ALA A N 1
ATOM 827 C CA . ALA A 1 104 ? -2.894 -4.862 1.928 1.00 91.69 104 ALA A CA 1
ATOM 828 C C . ALA A 1 104 ? -4.130 -3.953 1.858 1.00 91.69 104 ALA A C 1
ATOM 830 O O . ALA A 1 104 ? -4.365 -3.166 2.771 1.00 91.69 104 ALA A O 1
ATOM 831 N N . TYR A 1 105 ? -4.949 -4.067 0.820 1.00 90.25 105 TYR A N 1
ATOM 832 C CA . TYR A 1 105 ? -6.204 -3.336 0.700 1.00 90.25 105 TYR A CA 1
ATOM 833 C C . TYR A 1 105 ? -7.285 -3.942 1.600 1.00 90.25 105 TYR A C 1
ATOM 835 O O . TYR A 1 105 ? -7.665 -5.107 1.457 1.00 90.25 105 TYR A O 1
ATOM 843 N N . ASP A 1 106 ? -7.815 -3.132 2.514 1.00 90.69 106 ASP A N 1
ATOM 844 C CA . ASP A 1 106 ? -8.985 -3.472 3.310 1.00 90.69 106 ASP A CA 1
ATOM 845 C C . ASP A 1 106 ? -10.255 -3.046 2.565 1.00 90.69 106 ASP A C 1
ATOM 847 O O . ASP A 1 106 ? -10.606 -1.867 2.490 1.00 90.69 106 ASP A O 1
ATOM 851 N N . VAL A 1 107 ? -10.965 -4.028 2.009 1.00 88.56 107 VAL A N 1
ATOM 852 C CA . VAL A 1 107 ? -12.219 -3.794 1.280 1.00 88.56 107 VAL A CA 1
ATOM 853 C C . VAL A 1 107 ? -13.374 -3.365 2.188 1.00 88.56 107 VAL A C 1
ATOM 855 O O . VAL A 1 107 ? -14.294 -2.697 1.716 1.00 88.56 107 VAL A O 1
ATOM 858 N N . ALA A 1 108 ? -13.360 -3.738 3.471 1.00 88.31 108 ALA A N 1
ATOM 859 C CA . ALA A 1 108 ? -14.428 -3.380 4.399 1.00 88.31 108 ALA A CA 1
ATOM 860 C C . ALA A 1 108 ? -14.347 -1.896 4.772 1.00 88.31 108 ALA A C 1
ATOM 862 O O . ALA A 1 108 ? -15.374 -1.215 4.801 1.00 88.31 108 ALA A O 1
ATOM 863 N N . ASP A 1 109 ? -13.127 -1.394 4.967 1.00 85.06 109 ASP A N 1
ATOM 864 C CA . ASP A 1 109 ? -12.894 -0.019 5.408 1.00 85.06 109 ASP A CA 1
ATOM 865 C C . ASP A 1 109 ? -12.412 0.936 4.295 1.00 85.06 109 ASP A C 1
ATOM 867 O O . ASP A 1 109 ? -12.359 2.154 4.486 1.00 85.06 109 ASP A O 1
ATOM 871 N N . SER A 1 110 ? -12.131 0.412 3.098 1.00 87.69 110 SER A N 1
ATOM 872 C CA . SER A 1 110 ? -11.755 1.178 1.902 1.00 87.69 110 SER A CA 1
ATOM 873 C C . SER A 1 110 ? -10.472 2.009 2.066 1.00 87.69 110 SER A C 1
ATOM 875 O O . SER A 1 110 ? -10.470 3.218 1.790 1.00 87.69 110 SER A O 1
ATOM 877 N N . TYR A 1 111 ? -9.390 1.358 2.500 1.00 84.88 111 TYR A N 1
ATOM 878 C CA . TYR A 1 111 ? -8.032 1.913 2.527 1.00 84.88 111 TYR A CA 1
ATOM 879 C C . TYR A 1 111 ? -6.970 0.830 2.297 1.00 84.88 111 TYR A C 1
ATOM 881 O O . TYR A 1 111 ? -7.210 -0.352 2.535 1.00 84.88 111 TYR A O 1
ATOM 889 N N . VAL A 1 112 ? -5.770 1.236 1.879 1.00 89.00 112 VAL A N 1
ATOM 890 C CA . VAL A 1 112 ? -4.588 0.363 1.866 1.00 89.00 112 VAL A CA 1
ATOM 891 C C . VAL A 1 112 ? -3.887 0.433 3.223 1.00 89.00 112 VAL A C 1
ATOM 893 O O . VAL A 1 112 ? -3.503 1.503 3.691 1.00 89.00 112 VAL A O 1
ATOM 896 N N . LEU A 1 113 ? -3.719 -0.720 3.864 1.00 88.69 113 LEU A N 1
ATOM 897 C CA . LEU A 1 113 ? -2.926 -0.889 5.073 1.00 88.69 113 LEU A CA 1
ATOM 898 C C . LEU A 1 113 ? -1.458 -1.018 4.725 1.00 88.69 113 LEU A C 1
ATOM 900 O O . LEU A 1 113 ? -1.073 -1.894 3.959 1.00 88.69 113 LEU A O 1
ATOM 904 N N . PHE A 1 114 ? -0.646 -0.215 5.395 1.00 83.94 114 PHE A N 1
ATOM 905 C CA . PHE A 1 114 ? 0.796 -0.371 5.457 1.00 83.94 114 PHE A CA 1
ATOM 906 C C . PHE A 1 114 ? 1.168 -0.970 6.809 1.00 83.94 114 PHE A C 1
ATOM 908 O O . PHE A 1 114 ? 0.872 -0.382 7.854 1.00 83.94 114 PHE A O 1
ATOM 915 N N . PHE A 1 115 ? 1.780 -2.154 6.812 1.00 78.12 115 PHE A N 1
ATOM 916 C CA . PHE A 1 115 ? 2.077 -2.862 8.054 1.00 78.12 115 PHE A CA 1
ATOM 917 C C . PHE A 1 115 ? 3.452 -3.532 8.064 1.00 78.12 115 PHE A C 1
ATOM 919 O O . PHE A 1 115 ? 4.044 -3.840 7.030 1.00 78.12 115 PHE A O 1
ATOM 926 N N . GLY A 1 116 ? 3.930 -3.808 9.281 1.00 77.56 116 GLY A N 1
ATOM 927 C CA . GLY A 1 116 ? 5.176 -4.532 9.513 1.00 77.56 116 GLY A CA 1
ATOM 928 C C . GLY A 1 116 ? 6.409 -3.703 9.163 1.00 77.56 116 GLY A C 1
ATOM 929 O O . GLY A 1 116 ? 6.436 -2.495 9.403 1.00 77.56 116 GLY A O 1
ATOM 930 N N . GLY A 1 117 ? 7.423 -4.372 8.619 1.00 77.81 117 GLY A N 1
ATOM 931 C CA . GLY A 1 117 ? 8.699 -3.786 8.226 1.00 77.81 117 GLY A CA 1
ATOM 932 C C . GLY A 1 117 ? 9.720 -3.609 9.357 1.00 77.81 117 GLY A C 1
ATOM 933 O O . GLY A 1 117 ? 9.460 -3.866 10.530 1.00 77.81 117 GLY A O 1
ATOM 934 N N . TYR A 1 118 ? 10.914 -3.180 8.964 1.00 74.88 118 TYR A N 1
ATOM 935 C CA . TYR A 1 118 ? 12.121 -3.057 9.770 1.00 74.88 118 TYR A CA 1
ATOM 936 C C . TYR A 1 118 ? 12.670 -1.634 9.675 1.00 74.88 118 TYR A C 1
ATOM 938 O O . TYR A 1 118 ? 12.970 -1.151 8.586 1.00 74.88 118 TYR A O 1
ATOM 946 N N . THR A 1 119 ? 12.839 -0.980 10.822 1.00 74.50 119 THR A N 1
ATOM 947 C CA . THR A 1 119 ? 13.282 0.423 10.927 1.00 74.50 119 THR A CA 1
ATOM 948 C C . THR A 1 119 ? 14.769 0.576 11.270 1.00 74.50 119 THR A C 1
ATOM 950 O O . THR A 1 119 ? 15.254 1.695 11.412 1.00 74.50 119 THR A O 1
ATOM 953 N N . GLY A 1 120 ? 15.518 -0.525 11.417 1.00 68.12 120 GLY A N 1
ATOM 954 C CA . GLY A 1 120 ? 16.917 -0.496 11.871 1.00 68.12 120 GLY A CA 1
ATOM 955 C C . GLY A 1 120 ? 17.163 -1.086 13.265 1.00 68.12 120 GLY A C 1
ATOM 956 O O . GLY A 1 120 ? 18.322 -1.254 13.637 1.00 68.12 120 GLY A O 1
ATOM 957 N N . ASN A 1 121 ? 16.106 -1.441 14.007 1.00 62.41 121 ASN A N 1
ATOM 958 C CA . ASN A 1 121 ? 16.185 -2.120 15.303 1.00 62.41 121 ASN A CA 1
ATOM 959 C C . ASN A 1 121 ? 15.601 -3.538 15.205 1.00 62.41 121 ASN A C 1
ATOM 961 O O . ASN A 1 121 ? 14.474 -3.723 14.755 1.00 62.41 121 ASN A O 1
ATOM 965 N N . PHE A 1 122 ? 16.356 -4.548 15.649 1.00 52.38 122 PHE A N 1
ATOM 966 C CA . PHE A 1 122 ? 15.909 -5.951 15.688 1.00 52.38 122 PHE A CA 1
ATOM 967 C C . PHE A 1 122 ? 14.930 -6.265 16.838 1.00 52.38 122 PHE A C 1
ATOM 969 O O . PHE A 1 122 ? 14.437 -7.387 16.915 1.00 52.38 122 PHE A O 1
ATOM 976 N N . ASP A 1 123 ? 14.630 -5.291 17.704 1.00 49.00 123 ASP A N 1
ATOM 977 C CA . ASP A 1 123 ? 13.710 -5.444 18.845 1.00 49.00 123 ASP A CA 1
ATOM 978 C C . ASP A 1 123 ? 12.243 -5.127 18.504 1.00 49.00 123 ASP A C 1
ATOM 980 O O . ASP A 1 123 ? 11.356 -5.250 19.350 1.00 49.00 123 ASP A O 1
ATOM 984 N N . ASP A 1 124 ? 11.965 -4.783 17.249 1.00 49.50 124 ASP A N 1
ATOM 985 C CA . ASP A 1 124 ? 10.622 -4.551 16.725 1.00 49.50 124 ASP A CA 1
ATOM 986 C C . ASP A 1 124 ? 9.936 -5.897 16.408 1.00 49.50 124 ASP A C 1
ATOM 988 O O . ASP A 1 124 ? 9.636 -6.255 15.268 1.00 49.50 124 ASP A O 1
ATOM 992 N N . GLY A 1 125 ? 9.717 -6.695 17.456 1.00 46.91 125 GLY A N 1
ATOM 993 C CA . GLY A 1 125 ? 8.870 -7.882 17.415 1.00 46.91 125 GLY A CA 1
ATOM 994 C C . GLY A 1 125 ? 7.409 -7.473 17.247 1.00 46.91 125 GLY A C 1
ATOM 995 O O . GLY A 1 125 ? 6.666 -7.390 18.222 1.00 46.91 125 GLY A O 1
ATOM 996 N N . TRP A 1 126 ? 6.984 -7.189 16.017 1.00 52.94 126 TRP A N 1
ATOM 997 C CA . TRP A 1 126 ? 5.603 -6.808 15.740 1.00 52.94 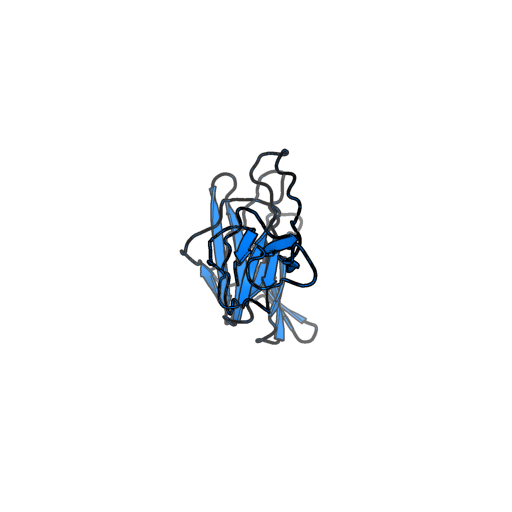126 TRP A CA 1
ATOM 998 C C . TRP A 1 126 ? 4.695 -8.040 15.713 1.00 52.94 126 TRP A C 1
ATOM 1000 O O . TRP A 1 126 ? 4.788 -8.898 14.836 1.00 52.94 126 TRP A O 1
ATOM 1010 N N . ILE A 1 127 ? 3.781 -8.113 16.680 1.00 52.66 127 ILE A N 1
ATOM 1011 C CA . ILE A 1 127 ? 2.631 -9.018 16.645 1.00 52.66 127 ILE A CA 1
ATOM 1012 C C . ILE A 1 127 ? 1.501 -8.254 15.958 1.00 52.66 127 ILE A C 1
ATOM 1014 O O . ILE A 1 127 ? 1.098 -7.197 16.440 1.00 52.66 127 ILE A O 1
ATOM 1018 N N . PHE A 1 128 ? 0.976 -8.779 14.848 1.00 54.19 128 PHE A N 1
ATOM 1019 C CA . PHE A 1 128 ? -0.290 -8.291 14.301 1.00 54.19 128 PHE A CA 1
ATOM 1020 C C . PHE A 1 128 ? -1.368 -8.527 15.367 1.00 54.19 128 PHE A C 1
ATOM 1022 O O . PHE A 1 128 ? -1.614 -9.689 15.705 1.00 54.19 128 PHE A O 1
ATOM 1029 N N . PRO A 1 129 ? -2.004 -7.483 15.928 1.00 59.56 129 PRO A N 1
ATOM 1030 C CA . PRO A 1 129 ? -2.888 -7.668 17.073 1.00 59.56 129 PRO A CA 1
ATOM 1031 C C . PRO A 1 129 ? -4.173 -8.438 16.727 1.00 59.56 129 PRO A C 1
ATOM 1033 O O . PRO A 1 129 ? -4.951 -8.754 17.618 1.00 59.56 129 PRO A O 1
ATOM 1036 N N . GLY A 1 130 ? -4.398 -8.794 15.460 1.00 69.25 130 GLY A N 1
ATOM 1037 C CA . GLY A 1 130 ? -5.662 -9.348 14.991 1.00 69.25 130 GLY A CA 1
ATOM 1038 C C . GLY A 1 130 ? -6.682 -8.238 14.749 1.00 69.25 130 GLY A C 1
ATOM 1039 O O . GLY A 1 130 ? -6.514 -7.109 15.216 1.00 69.25 130 GLY A O 1
ATOM 1040 N N . ALA A 1 131 ? -7.738 -8.553 13.998 1.00 77.31 131 ALA A N 1
ATOM 1041 C CA . ALA A 1 131 ? -8.830 -7.617 13.754 1.00 77.31 131 ALA A CA 1
ATOM 1042 C C . ALA A 1 131 ? -9.465 -7.167 15.081 1.00 77.31 131 ALA A C 1
ATOM 1044 O O . ALA A 1 131 ? -9.683 -7.986 15.978 1.00 77.31 131 ALA A O 1
ATOM 1045 N N . LEU A 1 132 ? -9.764 -5.870 15.193 1.00 83.56 132 LEU A N 1
ATOM 1046 C CA . LEU A 1 132 ? -10.453 -5.318 16.353 1.00 83.56 132 LEU A CA 1
ATOM 1047 C C . LEU A 1 132 ? -11.880 -5.873 16.401 1.00 83.56 132 LEU A C 1
ATOM 1049 O O . LEU A 1 132 ? -12.679 -5.650 15.495 1.00 83.56 132 LEU A O 1
ATOM 1053 N N . SER A 1 133 ? -12.215 -6.566 17.482 1.00 88.06 133 SER A N 1
ATOM 1054 C CA . SER A 1 133 ? -13.578 -7.002 17.772 1.00 88.06 133 SER A CA 1
ATOM 1055 C C . SER A 1 133 ? -13.957 -6.610 19.192 1.00 88.06 133 SER A C 1
ATOM 1057 O O . SER A 1 133 ? -13.122 -6.604 20.096 1.00 88.06 133 SER A O 1
ATOM 1059 N N . ALA A 1 134 ? -15.225 -6.266 19.394 1.00 90.94 134 ALA A N 1
ATOM 1060 C CA . ALA A 1 134 ? -15.747 -5.895 20.697 1.00 90.94 134 ALA A CA 1
ATOM 1061 C C . ALA A 1 134 ? -17.067 -6.620 20.960 1.00 90.94 134 ALA A C 1
ATOM 1063 O O . ALA A 1 134 ? -17.927 -6.718 20.087 1.00 90.94 134 ALA A O 1
ATOM 1064 N N . SER A 1 135 ? -17.238 -7.105 22.184 1.00 93.31 135 SER A N 1
ATOM 1065 C CA . SER A 1 135 ? -18.513 -7.618 22.688 1.00 93.31 135 SER A CA 1
ATOM 1066 C C . SER A 1 135 ? -18.861 -6.938 24.006 1.00 93.31 135 SER A C 1
ATOM 1068 O O . SER A 1 135 ? -17.976 -6.478 24.721 1.00 93.31 135 SER A O 1
ATOM 1070 N N . VAL A 1 136 ? -20.146 -6.867 24.346 1.00 92.81 136 VAL A N 1
ATOM 1071 C CA . VAL A 1 136 ? -20.604 -6.279 25.611 1.00 92.81 136 VAL A CA 1
ATOM 1072 C C . VAL A 1 136 ? -21.099 -7.387 26.530 1.00 92.81 136 VAL A C 1
ATOM 1074 O O . VAL A 1 136 ? -21.916 -8.208 26.119 1.00 92.81 136 VAL A O 1
ATOM 1077 N N . SER A 1 137 ? -20.631 -7.397 27.777 1.00 94.38 137 SER A N 1
ATOM 1078 C CA . SER A 1 137 ? -21.098 -8.321 28.815 1.00 94.38 137 SER A CA 1
ATOM 1079 C C . SER A 1 137 ? -21.656 -7.560 30.023 1.00 94.38 137 SER A C 1
ATOM 1081 O O . SER A 1 137 ? -20.967 -6.670 30.534 1.00 94.38 137 SER A O 1
ATOM 1083 N N . PRO A 1 138 ? -22.856 -7.907 30.516 1.00 93.50 138 PRO A N 1
ATOM 1084 C CA . PRO A 1 138 ? -23.383 -7.358 31.759 1.00 93.50 138 PRO A CA 1
ATOM 1085 C C . PRO A 1 138 ? -22.755 -8.026 32.994 1.00 93.50 138 PRO A C 1
ATOM 1087 O O . PRO A 1 138 ? -22.394 -9.201 32.951 1.00 93.50 138 PRO A O 1
ATOM 1090 N N . SER A 1 139 ? -22.686 -7.307 34.119 1.00 92.88 139 SER A N 1
ATOM 1091 C CA . SER A 1 139 ? -22.247 -7.857 35.414 1.00 92.88 139 SER A CA 1
ATOM 1092 C C . SER A 1 139 ? -23.203 -8.910 35.982 1.00 92.88 139 SER A C 1
ATOM 1094 O O . SER A 1 139 ? -22.793 -9.746 36.784 1.00 92.88 139 SER A O 1
ATOM 1096 N N . GLN A 1 140 ? -24.473 -8.874 35.571 1.00 88.81 140 GLN A N 1
ATOM 1097 C CA . GLN A 1 140 ? -25.515 -9.812 35.975 1.00 88.81 140 GLN A CA 1
ATOM 1098 C C . GLN A 1 140 ? -26.601 -9.928 34.887 1.00 88.81 140 GLN A C 1
ATOM 1100 O O . GLN A 1 140 ? -26.843 -8.963 34.164 1.00 88.81 140 GLN A O 1
ATOM 1105 N N . PRO A 1 141 ? -27.271 -11.088 34.750 1.00 84.94 141 PRO A N 1
ATOM 1106 C CA . PRO A 1 141 ? -28.226 -11.347 33.665 1.00 84.94 141 PRO A CA 1
ATOM 1107 C C . PRO A 1 141 ? -29.549 -10.566 33.764 1.00 84.94 141 PRO A C 1
ATOM 1109 O O . PRO A 1 141 ? -30.302 -10.527 32.795 1.00 84.94 141 PRO A O 1
ATOM 1112 N N . GLY A 1 142 ? -29.840 -9.944 34.907 1.00 79.81 142 GLY A N 1
ATOM 1113 C CA . GLY A 1 142 ? -31.014 -9.098 35.117 1.00 79.81 142 GLY A CA 1
ATOM 1114 C C . GLY A 1 142 ? -30.756 -8.093 36.233 1.00 79.81 142 GLY A C 1
ATOM 1115 O O . GLY A 1 142 ? -29.894 -8.323 37.078 1.00 79.81 142 GLY A O 1
ATOM 1116 N N . VAL A 1 143 ? -31.464 -6.969 36.214 1.00 82.94 143 VAL A N 1
ATOM 1117 C CA . VAL A 1 143 ? -31.343 -5.895 37.206 1.00 82.94 143 VAL A CA 1
ATOM 1118 C C . VAL A 1 143 ? -32.749 -5.447 37.602 1.00 82.94 143 VAL A C 1
ATOM 1120 O O . VAL A 1 143 ? -33.569 -5.156 36.732 1.00 82.94 143 VAL A O 1
ATOM 1123 N N . ASP A 1 144 ? -33.038 -5.450 38.902 1.00 81.81 144 ASP A N 1
ATOM 1124 C CA . ASP A 1 144 ? -34.282 -4.892 39.444 1.00 81.81 144 ASP A CA 1
ATOM 1125 C C . ASP A 1 144 ? -34.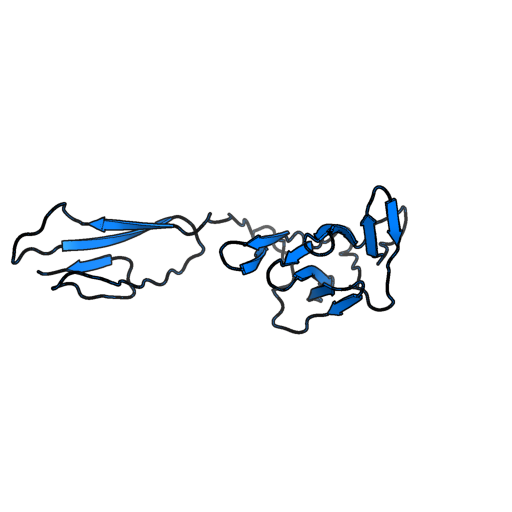125 -3.387 39.715 1.00 81.81 144 ASP A C 1
ATOM 1127 O O . ASP A 1 144 ? -33.010 -2.873 39.821 1.00 81.81 144 ASP A O 1
ATOM 1131 N N . VAL A 1 145 ? -35.243 -2.670 39.868 1.00 78.62 145 VAL A N 1
ATOM 1132 C CA . VAL A 1 145 ? -35.237 -1.230 40.184 1.00 78.62 145 VAL A CA 1
ATOM 1133 C C . VAL A 1 145 ? -34.435 -0.968 41.463 1.00 78.62 145 VAL A C 1
ATOM 1135 O O . VAL A 1 145 ? -34.693 -1.574 42.505 1.00 78.62 145 VAL A O 1
ATOM 1138 N N . GLY A 1 146 ? -33.468 -0.050 41.385 1.00 79.19 146 GLY A N 1
ATOM 1139 C CA . GLY A 1 146 ? -32.570 0.284 42.495 1.00 79.19 146 GLY A CA 1
ATOM 1140 C C . GLY A 1 146 ? -31.331 -0.610 42.629 1.00 79.19 146 GLY A C 1
ATOM 1141 O O . GLY A 1 146 ? -30.522 -0.377 43.528 1.00 79.19 146 GLY A O 1
ATOM 1142 N N . GLN A 1 147 ? -31.149 -1.603 41.753 1.00 85.00 147 GLN A N 1
ATOM 1143 C CA . GLN A 1 147 ? -29.889 -2.336 41.625 1.00 85.00 147 GLN A CA 1
ATOM 1144 C C . GLN A 1 147 ? -28.978 -1.696 40.573 1.00 85.00 147 GLN A C 1
ATOM 1146 O O . GLN A 1 147 ? -29.428 -1.082 39.609 1.00 85.00 147 GLN A O 1
ATOM 1151 N N . THR A 1 148 ? -27.671 -1.879 40.748 1.00 88.19 148 THR A N 1
ATOM 1152 C CA . THR A 1 148 ? -26.658 -1.380 39.817 1.00 88.19 148 THR A CA 1
ATOM 1153 C C . THR A 1 148 ? -26.237 -2.472 38.836 1.00 88.19 148 THR A C 1
ATOM 1155 O O . THR A 1 148 ? -25.876 -3.577 39.238 1.00 88.19 148 THR A O 1
ATOM 1158 N N . LEU A 1 149 ? -26.218 -2.136 37.548 1.00 90.88 149 LEU A N 1
ATOM 1159 C CA . LEU A 1 149 ? -25.722 -2.970 36.455 1.00 90.88 149 LEU A CA 1
ATOM 1160 C C . LEU A 1 149 ? -24.469 -2.329 35.849 1.00 90.88 149 LEU A C 1
ATOM 1162 O O . LEU A 1 149 ? -24.480 -1.151 35.502 1.00 90.88 149 LEU A O 1
ATOM 1166 N N . THR A 1 150 ? -23.401 -3.101 35.661 1.00 93.88 150 THR A N 1
ATOM 1167 C CA . THR A 1 150 ? -22.223 -2.657 34.903 1.00 93.88 150 THR A CA 1
ATOM 1168 C C . THR A 1 150 ? -22.205 -3.346 33.547 1.00 93.88 150 THR A C 1
ATOM 1170 O O . THR A 1 150 ? -22.316 -4.569 33.474 1.00 93.88 150 THR A O 1
ATOM 1173 N N . LEU A 1 151 ? -22.064 -2.571 32.472 1.00 93.94 151 LEU A N 1
ATOM 1174 C CA . LEU A 1 151 ? -21.804 -3.091 31.131 1.00 93.94 151 LEU A CA 1
ATOM 1175 C C . LEU A 1 151 ? -20.317 -2.931 30.831 1.00 93.94 151 LEU A C 1
ATOM 1177 O O . LEU A 1 151 ? -19.795 -1.822 30.921 1.00 93.94 151 LEU A O 1
ATOM 1181 N N . THR A 1 152 ? -19.656 -4.022 30.452 1.00 96.25 152 THR A N 1
ATOM 1182 C CA . THR A 1 152 ? -18.226 -4.038 30.120 1.00 96.25 152 THR A CA 1
ATOM 1183 C C . THR A 1 152 ? -18.038 -4.361 28.644 1.00 96.25 152 THR A C 1
ATOM 1185 O O . THR A 1 152 ? -18.598 -5.338 28.147 1.00 96.25 152 THR A O 1
ATOM 1188 N N . ALA A 1 153 ? -17.249 -3.547 27.946 1.00 95.75 153 ALA A N 1
ATOM 1189 C CA . ALA A 1 153 ? -16.791 -3.808 26.591 1.00 95.75 153 ALA A CA 1
ATOM 1190 C C . ALA A 1 153 ? -15.545 -4.704 26.646 1.00 95.75 153 ALA A C 1
ATOM 1192 O O . ALA A 1 153 ? -14.485 -4.298 27.125 1.00 95.75 153 ALA A O 1
ATOM 1193 N N . ASN A 1 154 ? -15.678 -5.929 26.150 1.00 93.62 154 ASN A N 1
ATOM 1194 C CA . ASN A 1 154 ? -14.592 -6.887 26.001 1.00 93.62 154 ASN A CA 1
ATOM 1195 C C . ASN A 1 154 ? -14.017 -6.737 24.597 1.00 93.62 154 ASN A C 1
ATOM 1197 O O . ASN A 1 154 ? -14.672 -7.107 23.620 1.00 93.62 154 ASN A O 1
ATOM 1201 N N . VAL A 1 155 ? -12.817 -6.171 24.516 1.00 91.94 155 VAL A N 1
ATOM 1202 C CA . VAL A 1 155 ? -12.118 -5.897 23.260 1.00 91.94 155 VAL A CA 1
ATOM 1203 C C . VAL A 1 155 ? -11.069 -6.979 23.016 1.00 91.94 155 VAL A C 1
ATOM 1205 O O . VAL A 1 155 ? -10.280 -7.289 23.909 1.00 91.94 155 VAL A O 1
ATOM 1208 N N . LEU A 1 156 ? -11.060 -7.549 21.813 1.00 87.56 156 LEU A N 1
ATOM 1209 C CA . LEU A 1 156 ? -10.036 -8.470 21.330 1.00 87.56 156 LEU A CA 1
ATOM 1210 C C . LEU A 1 156 ? -9.395 -7.894 20.069 1.00 87.56 156 LEU A C 1
ATOM 1212 O O . LEU A 1 156 ? -10.094 -7.418 19.176 1.00 87.56 156 LEU A O 1
ATOM 1216 N N . GLY A 1 157 ? -8.072 -7.991 20.004 1.00 83.69 157 GLY A N 1
ATOM 1217 C CA . GLY A 1 157 ? -7.264 -7.463 18.913 1.00 83.69 157 GLY A CA 1
ATOM 1218 C C . GLY A 1 157 ? -7.308 -5.946 18.758 1.00 83.69 157 GLY A C 1
ATOM 1219 O O . GLY A 1 157 ? -7.737 -5.238 19.664 1.00 83.69 157 GLY A O 1
ATOM 1220 N N . GLY A 1 158 ? -6.828 -5.452 17.617 1.00 80.06 158 GLY A N 1
ATOM 1221 C CA . GLY A 1 158 ? -6.569 -4.029 17.397 1.00 80.06 158 GLY A CA 1
ATOM 1222 C C . GLY A 1 158 ? -5.362 -3.485 18.175 1.00 80.06 158 GLY A C 1
ATOM 1223 O O . GLY A 1 158 ? -4.816 -4.119 19.076 1.00 80.06 158 GLY A O 1
ATOM 1224 N N . ALA A 1 159 ? -4.911 -2.290 17.796 1.00 79.25 159 ALA A N 1
ATOM 1225 C CA . ALA A 1 159 ? -3.793 -1.623 18.456 1.00 79.25 159 ALA A CA 1
ATOM 1226 C C . ALA A 1 159 ? -4.311 -0.668 19.552 1.00 79.25 159 ALA A C 1
ATOM 1228 O O . ALA A 1 159 ? -5.098 0.230 19.242 1.00 79.25 159 ALA A O 1
ATOM 1229 N N . PRO A 1 160 ? -3.898 -0.823 20.824 1.00 80.56 160 PRO A N 1
ATOM 1230 C CA . PRO A 1 160 ? -4.239 0.127 21.880 1.00 80.56 160 PRO A CA 1
ATOM 1231 C C . PRO A 1 160 ? -3.534 1.485 21.666 1.00 80.56 160 PRO A C 1
ATOM 1233 O O . PRO A 1 160 ? -2.489 1.557 21.028 1.00 80.56 160 PRO A O 1
ATOM 1236 N N . ALA A 1 161 ? -4.026 2.594 22.226 1.00 88.62 161 ALA A N 1
ATOM 1237 C CA . ALA A 1 161 ? -5.134 2.711 23.180 1.00 88.62 161 ALA A CA 1
ATOM 1238 C C . ALA A 1 161 ? -6.525 2.766 22.518 1.00 88.62 161 ALA A C 1
ATOM 1240 O O . ALA A 1 161 ? -6.712 3.404 21.486 1.00 88.62 161 ALA A O 1
ATOM 1241 N N . TYR A 1 162 ? -7.520 2.140 23.154 1.00 87.94 162 TYR A N 1
ATOM 1242 C CA . TYR A 1 162 ? -8.900 2.120 22.657 1.00 87.94 162 TYR A CA 1
ATOM 1243 C C . TYR A 1 162 ? -9.701 3.347 23.097 1.00 87.94 162 TYR A C 1
ATOM 1245 O O . TYR A 1 162 ? -9.557 3.833 24.219 1.00 87.94 162 TYR A O 1
ATOM 1253 N N . THR A 1 163 ? -10.602 3.790 22.220 1.00 92.12 163 THR A N 1
ATOM 1254 C CA . THR A 1 163 ? -11.645 4.781 22.511 1.00 92.12 163 THR A CA 1
ATOM 1255 C C . THR A 1 163 ? -13.006 4.090 22.475 1.00 92.12 163 THR A C 1
ATOM 1257 O O . THR A 1 163 ? -13.274 3.292 21.580 1.00 92.12 163 THR A O 1
ATOM 1260 N N . TYR A 1 164 ? -13.865 4.395 23.444 1.00 93.81 164 TYR A N 1
ATOM 1261 C CA . TYR A 1 164 ? -15.164 3.762 23.645 1.00 93.81 164 TYR A CA 1
ATOM 1262 C C . TYR A 1 164 ? -16.295 4.751 23.373 1.00 93.81 164 TYR A C 1
ATOM 1264 O O . TYR A 1 164 ? -16.313 5.864 23.902 1.00 93.81 164 TYR A O 1
ATOM 1272 N N . LEU A 1 165 ? -17.274 4.308 22.586 1.00 93.75 165 LEU A N 1
ATOM 1273 C CA . LEU A 1 165 ? -18.519 5.023 22.339 1.00 93.75 165 LEU A CA 1
ATOM 1274 C C . LEU A 1 165 ? -19.692 4.108 22.686 1.00 93.75 165 LEU A C 1
ATOM 1276 O O . LEU A 1 165 ? -19.970 3.139 21.982 1.00 93.75 165 LEU A O 1
ATOM 1280 N N . TRP A 1 166 ? -20.401 4.437 23.761 1.00 93.56 166 TRP A N 1
ATOM 1281 C CA . TRP A 1 166 ? -21.605 3.722 24.167 1.00 93.56 166 TRP A CA 1
ATOM 1282 C C . TRP A 1 166 ? -22.840 4.436 23.617 1.00 93.56 166 TRP A C 1
ATOM 1284 O O . TRP A 1 166 ? -23.058 5.613 23.903 1.00 93.56 166 TRP A O 1
ATOM 1294 N N . SER A 1 167 ? -23.647 3.729 22.828 1.00 91.25 167 SER A N 1
ATOM 1295 C CA . SER A 1 167 ? -24.867 4.257 22.205 1.00 91.25 167 SER A CA 1
ATOM 1296 C C . SER A 1 167 ? -26.054 3.327 22.455 1.00 91.25 167 SER A C 1
ATOM 1298 O O . SER A 1 167 ? -25.868 2.166 22.812 1.00 91.25 167 SER A O 1
ATOM 1300 N N . ASN A 1 168 ? -27.275 3.847 22.288 1.00 90.25 168 ASN A N 1
ATOM 1301 C CA . ASN A 1 168 ? -28.526 3.099 22.488 1.00 90.25 168 ASN A CA 1
ATOM 1302 C C . ASN A 1 168 ? -28.647 2.454 23.880 1.00 90.25 168 ASN A C 1
ATOM 1304 O O . ASN A 1 168 ? -29.146 1.338 24.025 1.00 90.25 168 ASN A O 1
ATOM 1308 N N . LEU A 1 169 ? -28.167 3.155 24.909 1.00 88.69 169 LEU A N 1
ATOM 1309 C CA . LEU A 1 169 ? -28.209 2.659 26.277 1.00 88.69 169 LEU A CA 1
ATOM 1310 C C . LEU A 1 169 ? -29.624 2.751 26.873 1.00 88.69 169 LEU A C 1
ATOM 1312 O O . LEU A 1 169 ? -30.338 3.720 26.600 1.00 88.69 169 LEU A O 1
ATOM 1316 N N . PRO A 1 170 ? -30.016 1.790 27.728 1.00 84.25 170 PRO A N 1
ATOM 1317 C CA . PRO A 1 170 ? -31.220 1.896 28.546 1.00 84.25 170 PRO A CA 1
ATOM 1318 C C . PRO A 1 170 ? -31.217 3.135 29.456 1.00 84.25 170 PRO A C 1
ATOM 1320 O O . PRO A 1 170 ? -30.167 3.698 29.781 1.00 84.25 170 PRO A O 1
ATOM 1323 N N . GLY A 1 171 ? -32.405 3.531 29.920 1.00 85.50 171 GLY A N 1
ATOM 1324 C CA . GLY A 1 171 ? -32.541 4.559 30.953 1.00 85.50 171 GLY A CA 1
ATOM 1325 C C . GLY A 1 171 ? -31.768 4.188 32.225 1.00 85.50 171 GLY A C 1
ATOM 1326 O O . GLY A 1 171 ? -31.703 3.019 32.593 1.00 85.50 171 GLY A O 1
ATOM 1327 N N . GLY A 1 172 ? -31.151 5.184 32.867 1.00 87.50 172 GLY A N 1
ATOM 1328 C CA . GLY A 1 172 ? -30.317 4.985 34.059 1.00 87.50 172 GLY A CA 1
ATOM 1329 C C . GLY A 1 172 ? -28.837 4.709 33.771 1.00 87.50 172 GLY A C 1
ATOM 1330 O O . GLY A 1 172 ? -28.040 4.679 34.706 1.00 87.50 172 GLY A O 1
ATOM 1331 N N . CYS A 1 173 ? -28.438 4.543 32.506 1.00 90.69 173 CYS A N 1
ATOM 1332 C CA . CYS A 1 173 ? -27.039 4.388 32.108 1.00 90.69 173 CYS A CA 1
ATOM 1333 C C . CYS A 1 173 ? -26.358 5.725 31.797 1.00 90.69 173 CYS A C 1
ATOM 1335 O O . CYS A 1 173 ? -26.891 6.544 31.047 1.00 90.69 173 CYS A O 1
ATOM 1337 N N . THR A 1 174 ? -25.132 5.902 32.291 1.00 90.69 174 THR A N 1
ATOM 1338 C CA . THR A 1 174 ? -24.297 7.069 31.968 1.00 90.69 174 THR A CA 1
ATOM 1339 C C . THR A 1 174 ? -23.193 6.658 30.989 1.00 90.69 174 THR A C 1
ATOM 1341 O O . THR A 1 174 ? -22.293 5.915 31.387 1.00 90.69 174 THR A O 1
ATOM 1344 N N . PRO A 1 175 ? -23.222 7.105 29.718 1.00 91.81 175 PRO A N 1
ATOM 1345 C CA . PRO A 1 175 ? -22.161 6.802 28.764 1.00 91.81 175 PRO A CA 1
ATOM 1346 C C . PRO A 1 175 ? -20.852 7.494 29.165 1.00 91.81 175 PRO A C 1
ATOM 1348 O O . PRO A 1 175 ? -20.849 8.642 29.608 1.00 91.81 175 PRO A O 1
ATOM 1351 N N . ALA A 1 176 ? -19.728 6.809 28.965 1.00 93.50 176 ALA A N 1
ATOM 1352 C CA . ALA A 1 176 ? -18.392 7.351 29.184 1.00 93.50 176 ALA A CA 1
ATOM 1353 C C . ALA A 1 176 ? -17.402 6.743 28.184 1.00 93.50 176 ALA A C 1
ATOM 1355 O O . ALA A 1 176 ? -17.577 5.604 27.760 1.00 93.50 176 ALA A O 1
ATOM 1356 N N . ASN A 1 177 ? -16.336 7.471 27.842 1.00 94.44 177 ASN A N 1
ATOM 1357 C CA . ASN A 1 177 ? -15.211 6.923 27.078 1.00 94.44 177 ASN A CA 1
ATOM 1358 C C . ASN A 1 177 ? -14.352 6.012 27.977 1.00 94.44 177 ASN A C 1
ATOM 1360 O O . ASN A 1 177 ? -13.231 6.351 28.349 1.00 94.44 177 ASN A O 1
ATOM 1364 N N . GLN A 1 178 ? -14.940 4.902 28.414 1.00 95.25 178 GLN A N 1
ATOM 1365 C CA . GLN A 1 178 ? -14.346 3.907 29.297 1.00 95.25 178 GLN A CA 1
ATOM 1366 C C . GLN A 1 178 ? -14.791 2.508 28.868 1.00 95.25 178 GLN A C 1
ATOM 1368 O O . GLN A 1 178 ? -15.856 2.334 28.270 1.00 95.25 178 GLN A O 1
ATOM 1373 N N . ASN A 1 179 ? -13.986 1.504 29.212 1.00 94.44 179 ASN A N 1
ATOM 1374 C CA . ASN A 1 179 ? -14.263 0.101 28.907 1.00 94.44 179 ASN A CA 1
ATOM 1375 C C . ASN A 1 179 ? -15.427 -0.485 29.717 1.00 94.44 179 ASN A C 1
ATOM 1377 O O . ASN A 1 179 ? -15.892 -1.576 29.399 1.00 94.44 179 ASN A O 1
ATOM 1381 N N . ALA A 1 180 ? -15.904 0.217 30.742 1.00 95.56 180 ALA A N 1
ATOM 1382 C CA . ALA A 1 180 ? -17.095 -0.144 31.487 1.00 95.56 180 ALA A CA 1
ATOM 1383 C C . ALA A 1 180 ? -17.935 1.097 31.799 1.00 95.56 180 ALA A C 1
ATOM 1385 O O . ALA A 1 180 ? 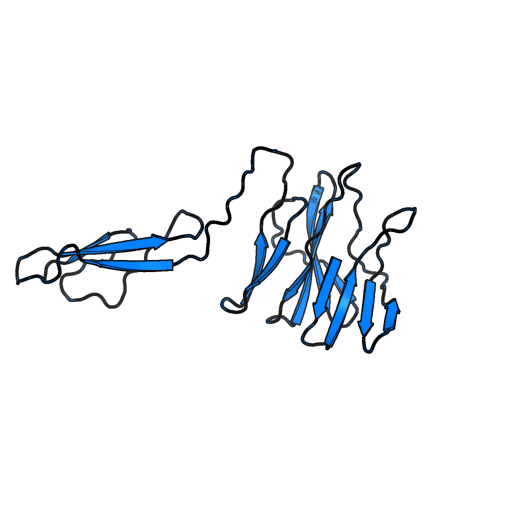-17.398 2.177 32.053 1.00 95.56 180 ALA A O 1
ATOM 1386 N N . ILE A 1 181 ? -19.254 0.927 31.801 1.00 95.44 181 ILE A N 1
ATOM 1387 C CA . ILE A 1 181 ? -20.222 1.952 32.202 1.00 95.44 181 ILE A CA 1
ATOM 1388 C C . ILE A 1 181 ? -21.204 1.388 33.221 1.00 95.44 181 ILE A C 1
ATOM 1390 O O . ILE A 1 181 ? -21.474 0.185 33.257 1.00 95.44 181 ILE A O 1
ATOM 1394 N N . THR A 1 182 ? -21.767 2.281 34.027 1.00 92.81 182 THR A N 1
ATOM 1395 C CA . THR A 1 182 ? -22.723 1.930 35.076 1.00 92.81 182 THR A CA 1
ATOM 1396 C C . THR A 1 182 ? -24.127 2.378 34.697 1.00 92.81 182 THR A C 1
ATOM 1398 O O . THR A 1 182 ? -24.334 3.495 34.217 1.00 92.81 182 THR A O 1
ATOM 1401 N N . CYS A 1 183 ? -25.084 1.497 34.963 1.00 89.69 183 CYS A N 1
ATOM 1402 C CA . CYS A 1 183 ? -26.511 1.689 34.799 1.00 89.69 183 CYS A CA 1
ATOM 1403 C C . CYS A 1 183 ? -27.212 1.518 36.148 1.00 89.69 183 CYS A C 1
ATOM 1405 O O . CYS A 1 183 ? -27.037 0.499 36.813 1.00 89.69 183 CYS A O 1
ATOM 1407 N N . ASN A 1 184 ? -28.017 2.505 36.529 1.00 88.44 184 ASN A N 1
ATOM 1408 C CA . ASN A 1 184 ? -28.887 2.483 37.702 1.00 88.44 184 ASN A CA 1
ATOM 1409 C C . ASN A 1 184 ? -30.328 2.760 37.240 1.00 88.44 184 ASN A C 1
ATOM 1411 O O . ASN A 1 184 ? -30.733 3.926 37.229 1.00 88.44 184 ASN A O 1
ATOM 1415 N N . PRO A 1 185 ? -31.037 1.728 36.749 1.00 75.50 185 PRO A N 1
ATOM 1416 C CA . PRO A 1 185 ? -32.422 1.845 36.300 1.00 75.50 185 PRO A CA 1
ATOM 1417 C C . PRO A 1 185 ? -33.416 2.134 37.434 1.00 75.50 185 PRO A C 1
ATOM 1419 O O . PRO A 1 185 ? -33.174 1.723 38.598 1.00 75.50 185 PRO A O 1
#

Foldseek 3Di:
DWEALPVVGWIWDAWDDDVDDIDRWIWTHDPNDIDTLDDPDGDDQEDLDPDHQDWEWYAQPVVSWIWIWDDHNVGFIWIWTDDPSDIDTDPPDGDGDFGPWYWDADPVVRDIDIDDGHNPDPPCPDDQQDDKDWDKDKPDPDDDQQGKIKIFIDIGGDDDDDFDDDPPDDPQWDDDRDRMTMGRD

Sequence (185 aa):
NLVYDTYDGYILLFGGRTNGPYLPYTWEYNAGYWYNISSSTTPPIYNCGSIICQEGMDYDAKDKVVVYETNTYGGTEQTWLFKSGTWTQDTGAVPTARCFESLAYDVADSYVLFFGGYTGNFDDGWIFPGALSASVSPSQPGVDVGQTLTLTANVLGGAPAYTYLWSNLPGGCTPANQNAITCNP

Organism: NCBI:txid410659

InterPro domains:
  IPR015915 Kelch-type beta-propeller [G3DSA:2.120.10.80] (2-161)
  IPR015915 Kelch-type beta-propeller [SSF117281] (6-122)

Secondary structure (DSSP, 8-state):
-EEEETTTTEEEEE--B-SSSB---EEEEETTEEEE---SS-------TTS--PPPEEEETTTTEEEEEEE-TTS-EEEEEEETTEEEEE-S-PPPP-EEEEEEEETTTTEEEEEEEE-S-TT---------EEEEEESSS---TT--EEEEEEEESSPSSP-----SPPTTB---SSSEEEE--